Protein AF-A0A9J6E4A0-F1 (afdb_monomer)

InterPro domains:
  IPR002495 Glycosyl transferase, family 8 [PF01501] (23-204)
  IPR029044 Nucleotide-diphospho-sugar transferases [G3DSA:3.90.550.10] (4-218)
  IPR029044 Nucleotide-diphospho-sugar transferases [SSF53448] (18-220)
  IPR050748 Glycosyltransferase 8 domain-containing [PTHR13778] (23-221)

Radius of gyration: 29.94 Å; Cα contacts (8 Å, |Δi|>4): 351; chains: 1; bounding box: 77×47×112 Å

Foldseek 3Di:
DDDDPPPVPPPDCPPPVVVCPPVQNVVLCCCVVVVVAQAKDKAAAPQKDFQADVVVVSPDDFDPLAFWAWAFQQDFLAPVDNRRDDFQLRWWPCVFPVNPVVPGDRRHTFTDPRIIMGRSNCCVVLVLSVQLVVVVVVCVPGVTTPDDTSRVSNRSSNPPRHHHDDVLAEADCQQADLDDRHPPVSVVNRRMYGNPHDRGLQEDRTPPVVVVVVVDDDDPVNPGDGPPPPDPPPPPPDDDDDDDDDDDDDDDDDDDDDPPDDDPDDPPDDDDDDDDDDDDDDDDDDDDDDDDDDDDDDDDDDDDDDDDDDDDDDDD

Organism: Rhipicephalus microplus (NCBI:txid6941)

Structure (mmCIF, N/CA/C/O backbone):
data_AF-A0A9J6E4A0-F1
#
_entry.id   AF-A0A9J6E4A0-F1
#
loop_
_atom_site.group_PDB
_atom_site.id
_atom_site.type_symbol
_atom_site.label_atom_id
_atom_site.label_alt_id
_atom_site.label_comp_id
_atom_site.label_asym_id
_atom_site.label_entity_id
_atom_site.label_seq_id
_atom_site.pdbx_PDB_ins_code
_atom_site.Cartn_x
_atom_site.Cartn_y
_atom_site.Cartn_z
_atom_site.occupancy
_atom_site.B_iso_or_equiv
_atom_site.auth_seq_id
_atom_site.auth_comp_id
_atom_site.auth_asym_id
_atom_site.auth_atom_id
_atom_site.pdbx_PDB_model_num
ATOM 1 N N . MET A 1 1 ? -38.650 26.058 28.171 1.00 34.59 1 MET A N 1
ATOM 2 C CA . MET A 1 1 ? -39.120 24.991 27.266 1.00 34.59 1 MET A CA 1
ATOM 3 C C . MET A 1 1 ? -38.141 24.927 26.110 1.00 34.59 1 MET A C 1
ATOM 5 O O . MET A 1 1 ? -38.239 25.728 25.194 1.00 34.59 1 MET A O 1
ATOM 9 N N . SER A 1 2 ? -37.109 24.096 26.252 1.00 31.22 2 SER A N 1
ATOM 10 C CA . SER A 1 2 ? -36.068 23.907 25.239 1.00 31.22 2 SER A CA 1
ATOM 11 C C . SER A 1 2 ? -36.505 22.731 24.381 1.00 31.22 2 SER A C 1
ATOM 13 O O . SER A 1 2 ? -36.607 21.624 24.906 1.00 31.22 2 SER A O 1
ATOM 15 N N . SER A 1 3 ? -36.833 22.966 23.111 1.00 32.88 3 SER A N 1
ATOM 16 C CA . SER A 1 3 ? -37.110 21.873 22.185 1.00 32.88 3 SER A CA 1
ATOM 17 C C . SER A 1 3 ? -35.803 21.149 21.892 1.00 32.88 3 SER A C 1
ATOM 19 O O . SER A 1 3 ? -34.831 21.748 21.430 1.00 32.88 3 SER A O 1
ATOM 21 N N . ILE A 1 4 ? -35.804 19.864 22.221 1.00 37.66 4 ILE A N 1
ATOM 22 C CA . ILE A 1 4 ? -34.870 18.852 21.750 1.00 37.66 4 ILE A CA 1
ATOM 23 C C . ILE A 1 4 ? -34.771 18.993 20.228 1.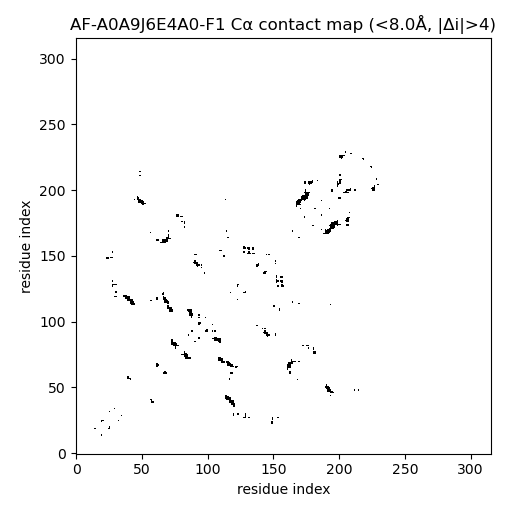00 37.66 4 ILE A C 1
ATOM 25 O O . ILE A 1 4 ? -35.774 18.891 19.528 1.00 37.66 4 ILE A O 1
ATOM 29 N N . LEU A 1 5 ? -33.579 19.317 19.732 1.00 32.81 5 LEU A N 1
ATOM 30 C CA . LEU A 1 5 ? -33.232 19.033 18.348 1.00 32.81 5 LEU A CA 1
ATOM 31 C C . LEU A 1 5 ? -32.914 17.542 18.324 1.00 32.81 5 LEU A C 1
ATOM 33 O O . LEU A 1 5 ? -31.924 17.123 18.928 1.00 32.81 5 LEU A O 1
ATOM 37 N N . ASP A 1 6 ? -33.803 16.768 17.709 1.00 31.98 6 ASP A N 1
ATOM 38 C CA . ASP A 1 6 ? -33.624 15.341 17.473 1.00 31.98 6 ASP A CA 1
ATOM 39 C C . ASP A 1 6 ? -32.261 15.090 16.819 1.00 31.98 6 ASP A C 1
ATOM 41 O O . ASP A 1 6 ? -31.948 15.583 15.735 1.00 31.98 6 ASP A O 1
ATOM 45 N N . LEU A 1 7 ? -31.424 14.325 17.519 1.00 39.56 7 LEU A N 1
ATOM 46 C CA . LEU A 1 7 ? -30.103 13.890 17.061 1.00 39.56 7 LEU A CA 1
ATOM 47 C C . LEU A 1 7 ? -30.183 12.806 15.971 1.00 39.56 7 LEU A C 1
ATOM 49 O O . LEU A 1 7 ? -29.141 12.396 15.458 1.00 39.56 7 LEU A O 1
ATOM 53 N N . ASP A 1 8 ? -31.396 12.399 15.591 1.00 38.06 8 ASP A N 1
ATOM 54 C CA . ASP A 1 8 ? -31.673 11.420 14.538 1.00 38.06 8 ASP A CA 1
ATOM 55 C C . ASP A 1 8 ? -31.722 12.034 13.125 1.00 38.06 8 ASP A C 1
ATOM 57 O O . ASP A 1 8 ? -31.637 11.305 12.139 1.00 38.06 8 ASP A O 1
ATOM 61 N N . ASP A 1 9 ? -31.735 13.368 12.997 1.00 34.00 9 ASP A N 1
ATOM 62 C CA . ASP A 1 9 ? -31.786 14.064 11.696 1.00 34.00 9 ASP A CA 1
ATOM 63 C C . ASP A 1 9 ? -30.410 14.411 11.096 1.00 34.00 9 ASP A C 1
ATOM 65 O O . ASP A 1 9 ? -30.304 14.986 10.008 1.00 34.00 9 ASP A O 1
ATOM 69 N N . LEU A 1 10 ? -29.312 14.000 11.739 1.00 34.34 10 LEU A N 1
ATOM 70 C CA . LEU A 1 10 ? -28.000 13.951 11.086 1.00 34.34 10 LEU A CA 1
ATOM 71 C C . LEU A 1 10 ? -27.925 12.693 10.220 1.00 34.34 10 LEU A C 1
ATOM 73 O O . LEU A 1 10 ? -27.122 11.789 10.459 1.00 34.34 10 LEU A O 1
ATOM 77 N N . VAL A 1 11 ? -28.762 12.677 9.176 1.00 40.59 11 VAL A N 1
ATOM 78 C CA . VAL A 1 11 ? -28.620 11.800 8.018 1.00 40.59 11 VAL A CA 1
ATOM 79 C C . VAL A 1 11 ? -27.189 11.952 7.538 1.00 40.59 11 VAL A C 1
ATOM 81 O O . VAL A 1 11 ? -26.789 12.932 6.905 1.00 40.59 11 VAL A O 1
ATOM 84 N N . LEU A 1 12 ? -26.401 10.958 7.922 1.00 39.59 12 LEU A N 1
ATOM 85 C CA . LEU A 1 12 ? -25.100 10.655 7.391 1.00 39.59 12 LEU A CA 1
ATOM 86 C C . LEU A 1 12 ? -25.155 10.846 5.879 1.00 39.59 12 LEU A C 1
ATOM 88 O O . LEU A 1 12 ? -25.666 9.990 5.162 1.00 39.59 12 LEU A O 1
ATOM 92 N N . GLN A 1 13 ? -24.525 11.896 5.367 1.00 42.03 13 GLN A N 1
ATOM 93 C CA . GLN A 1 13 ? -23.936 11.768 4.046 1.00 42.03 13 GLN A CA 1
ATOM 94 C C . GLN A 1 13 ? -22.700 10.869 4.194 1.00 42.03 13 GLN A C 1
ATOM 96 O O . GLN A 1 13 ? -21.565 11.308 4.023 1.00 42.03 13 GLN A O 1
ATOM 101 N N . VAL A 1 14 ? -22.924 9.577 4.499 1.00 45.12 14 VAL A N 1
ATOM 102 C CA . VAL A 1 14 ? -22.141 8.554 3.806 1.00 45.12 14 VAL A CA 1
ATOM 103 C C . VAL A 1 14 ? -22.363 8.911 2.343 1.00 45.12 14 VAL A C 1
ATOM 105 O O . VAL A 1 14 ? -23.525 9.002 1.932 1.00 45.12 14 VAL A O 1
ATOM 108 N N . PRO A 1 15 ? -21.309 9.246 1.585 1.00 44.34 15 PRO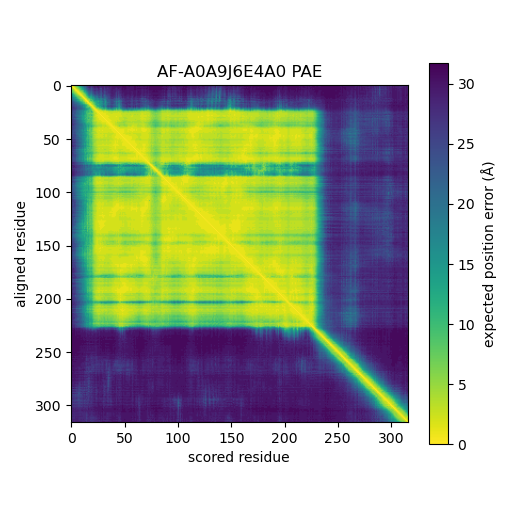 A N 1
ATOM 109 C CA . PRO A 1 15 ? -21.492 9.658 0.209 1.00 44.34 15 PRO A CA 1
ATOM 110 C C . PRO A 1 15 ? -22.355 8.581 -0.466 1.00 44.34 15 PRO A C 1
ATOM 112 O O . PRO A 1 15 ? -22.032 7.400 -0.296 1.00 44.34 15 PRO A O 1
ATOM 115 N N . PRO A 1 16 ? -23.475 8.928 -1.138 1.00 46.28 16 PRO A N 1
ATOM 116 C CA . PRO A 1 16 ? -24.336 7.925 -1.758 1.00 46.28 16 PRO A CA 1
ATOM 117 C C . PRO A 1 16 ? -23.467 6.976 -2.582 1.00 46.28 16 PRO A C 1
ATOM 119 O O . PRO A 1 16 ? -22.436 7.400 -3.090 1.00 46.28 16 PRO A O 1
ATOM 122 N N . PHE A 1 17 ? -23.843 5.705 -2.734 1.00 48.94 17 PHE A N 1
ATOM 123 C CA . PHE A 1 17 ? -23.023 4.682 -3.411 1.00 48.94 17 PHE A CA 1
ATOM 124 C C . PHE A 1 17 ? -22.422 5.146 -4.766 1.00 48.94 17 PHE A C 1
ATOM 126 O O . PHE A 1 17 ? -21.356 4.701 -5.174 1.00 48.94 17 PHE A O 1
ATOM 133 N N . ARG A 1 18 ? -23.043 6.131 -5.435 1.00 45.81 18 ARG A N 1
ATOM 134 C CA . ARG A 1 18 ? -22.517 6.822 -6.630 1.00 45.81 18 ARG A CA 1
ATOM 135 C C . ARG A 1 18 ? -21.272 7.697 -6.393 1.00 45.81 18 ARG A C 1
ATOM 137 O O . ARG A 1 18 ? -20.434 7.807 -7.278 1.00 45.81 18 ARG A O 1
ATOM 144 N N . THR A 1 19 ? -21.118 8.290 -5.219 1.00 45.94 19 THR A N 1
ATOM 145 C CA . THR A 1 19 ? -19.950 9.061 -4.767 1.00 45.94 19 THR A CA 1
ATOM 146 C C . THR A 1 19 ? -18.868 8.165 -4.136 1.00 45.94 19 THR A C 1
ATOM 148 O O . THR A 1 19 ? -17.723 8.594 -3.998 1.00 45.94 19 THR A O 1
ATOM 151 N N . ALA A 1 20 ? -19.183 6.897 -3.826 1.00 45.91 20 ALA A N 1
ATOM 152 C CA . ALA A 1 20 ? -18.208 5.872 -3.419 1.00 45.91 20 ALA A CA 1
ATOM 153 C C . ALA A 1 20 ? -17.188 5.523 -4.530 1.00 45.91 20 ALA A C 1
ATOM 155 O O . ALA A 1 20 ? -16.183 4.867 -4.266 1.00 45.91 20 ALA A O 1
ATOM 156 N N . PHE A 1 21 ? -17.397 6.034 -5.750 1.00 47.38 21 PHE A N 1
ATOM 157 C CA . PHE A 1 21 ? -16.436 6.022 -6.857 1.00 47.38 21 PHE A CA 1
ATOM 158 C C . PHE A 1 21 ? -15.440 7.189 -6.845 1.00 47.38 21 PHE A C 1
ATOM 160 O O . PHE A 1 21 ? -14.773 7.449 -7.847 1.00 47.38 21 PHE A O 1
ATOM 167 N N . GLN A 1 22 ? -15.228 7.860 -5.711 1.00 55.75 22 GLN A N 1
ATOM 168 C CA . GLN A 1 22 ? -13.870 8.336 -5.471 1.00 55.75 22 GLN A CA 1
ATOM 169 C C . GLN A 1 22 ? -12.998 7.087 -5.296 1.00 55.75 22 GLN A C 1
ATOM 171 O O . GLN A 1 22 ? -12.936 6.527 -4.205 1.00 55.75 22 GLN A O 1
ATOM 176 N N . LEU A 1 23 ? -12.343 6.652 -6.385 1.00 62.94 23 LEU A N 1
ATOM 177 C CA . LEU A 1 23 ? -11.462 5.473 -6.457 1.00 62.94 23 LEU A CA 1
ATOM 178 C C . LEU A 1 23 ? -10.600 5.241 -5.197 1.00 62.94 23 LEU A C 1
ATOM 180 O O . LEU A 1 23 ? -10.478 4.085 -4.790 1.00 62.94 23 LEU A O 1
ATOM 184 N N . PRO A 1 24 ? -10.063 6.279 -4.513 1.00 69.56 24 PRO A N 1
ATOM 185 C CA . PRO A 1 24 ? -9.296 6.065 -3.289 1.00 69.56 24 PRO A CA 1
ATOM 186 C C . PRO A 1 24 ? -10.085 5.374 -2.160 1.00 69.56 24 PRO A C 1
ATOM 188 O O . PRO A 1 24 ? -9.516 4.567 -1.425 1.00 69.56 24 PRO A O 1
ATOM 191 N N . TYR A 1 25 ? -11.387 5.644 -2.015 1.00 84.00 25 TYR A N 1
ATOM 192 C CA . TYR A 1 25 ? -12.212 5.094 -0.934 1.00 84.00 25 TYR A CA 1
ATOM 193 C C . TYR A 1 25 ? -12.729 3.680 -1.199 1.00 84.00 25 TYR A C 1
ATOM 195 O O . TYR A 1 25 ? -13.123 3.008 -0.249 1.00 84.00 25 TYR A O 1
ATOM 203 N N . ALA A 1 26 ? -12.675 3.182 -2.438 1.00 87.19 26 ALA A N 1
ATOM 204 C CA . ALA A 1 26 ? -13.135 1.832 -2.772 1.00 87.19 26 ALA A CA 1
ATOM 205 C C . ALA A 1 26 ? -12.458 0.752 -1.905 1.00 87.19 26 ALA A C 1
ATOM 207 O O . ALA A 1 26 ? -13.099 -0.211 -1.488 1.00 87.19 26 ALA A O 1
ATOM 208 N N . LYS A 1 27 ? -11.185 0.964 -1.538 1.00 90.75 27 LYS A N 1
ATOM 209 C CA . LYS A 1 27 ? -10.416 0.068 -0.660 1.00 90.75 27 LYS A CA 1
ATOM 210 C C . LYS A 1 27 ? -11.018 -0.088 0.740 1.00 90.75 27 LYS A C 1
ATOM 212 O O . LYS A 1 27 ? -10.846 -1.135 1.351 1.00 90.75 27 LYS A O 1
ATOM 217 N N . LEU A 1 28 ? -11.739 0.913 1.251 1.00 91.81 28 LEU A N 1
ATOM 218 C CA . LEU A 1 28 ? -12.431 0.800 2.542 1.00 91.81 28 LEU A CA 1
ATOM 219 C C . LEU A 1 28 ? -13.578 -0.202 2.461 1.00 91.81 28 LEU A C 1
ATOM 221 O O . LEU A 1 28 ? -13.879 -0.874 3.442 1.00 91.81 28 LEU A O 1
ATOM 225 N N . TYR A 1 29 ? -14.205 -0.309 1.293 1.00 91.69 29 TYR A N 1
ATOM 226 C CA . TYR A 1 29 ? -15.437 -1.054 1.087 1.00 91.69 29 TYR A CA 1
ATOM 227 C C . TYR A 1 29 ? -15.215 -2.424 0.451 1.00 91.69 29 TYR A C 1
ATOM 229 O O . TYR A 1 29 ? -16.190 -3.032 0.024 1.00 91.69 29 TYR A O 1
ATOM 237 N N . LEU A 1 30 ? -13.983 -2.950 0.408 1.00 91.75 30 LEU A N 1
ATOM 238 C CA . LEU A 1 30 ? -13.684 -4.248 -0.217 1.00 91.75 30 LEU A CA 1
ATOM 239 C C . LEU A 1 30 ? -14.642 -5.357 0.241 1.00 91.75 30 LEU A C 1
ATOM 241 O O . LEU A 1 30 ? -15.178 -6.076 -0.595 1.00 91.75 30 LEU A O 1
ATOM 245 N N . GLY A 1 31 ? -14.919 -5.458 1.547 1.00 90.81 31 GLY A N 1
ATOM 246 C CA . GLY A 1 31 ? -15.841 -6.464 2.094 1.00 90.81 31 GLY A CA 1
ATOM 247 C C . GLY A 1 31 ? -17.289 -6.327 1.609 1.00 90.81 31 GLY A C 1
ATOM 248 O O . GLY A 1 31 ? -17.987 -7.329 1.490 1.00 90.81 31 GLY A O 1
ATOM 249 N N . ARG A 1 32 ? -17.730 -5.104 1.288 1.00 90.31 32 ARG A N 1
ATOM 250 C CA . ARG A 1 32 ? -19.077 -4.819 0.764 1.00 90.31 32 ARG A CA 1
ATOM 251 C C . ARG A 1 32 ? -19.139 -4.889 -0.764 1.00 90.31 32 ARG A C 1
ATOM 253 O O . ARG A 1 32 ? -20.166 -5.273 -1.306 1.00 90.31 32 ARG A O 1
ATOM 260 N N . LEU A 1 33 ? -18.054 -4.524 -1.449 1.00 89.94 33 LEU A N 1
ATOM 261 C CA . LEU A 1 33 ? -17.936 -4.560 -2.910 1.00 89.94 33 LEU A CA 1
ATOM 262 C C . LEU A 1 33 ? -17.727 -5.983 -3.439 1.00 89.94 33 LEU A C 1
ATOM 264 O O . LEU A 1 33 ? -18.165 -6.298 -4.540 1.00 89.94 33 LEU A O 1
ATOM 268 N N . LEU A 1 34 ? -17.065 -6.840 -2.659 1.00 90.56 34 LEU A N 1
ATOM 269 C CA . LEU A 1 34 ? -16.722 -8.213 -3.029 1.00 90.56 34 LEU A CA 1
ATOM 270 C C . LEU A 1 34 ? -17.245 -9.224 -1.984 1.00 90.56 34 LEU A C 1
ATOM 272 O O . LEU A 1 34 ? -16.464 -10.020 -1.459 1.00 90.56 34 LEU A O 1
ATOM 276 N N . PRO A 1 35 ? -18.557 -9.235 -1.665 1.00 89.56 35 PRO A N 1
ATOM 277 C CA . PRO A 1 35 ? -19.104 -9.979 -0.522 1.00 89.56 35 PRO A CA 1
ATOM 278 C C . PRO A 1 35 ? -19.039 -11.507 -0.686 1.00 89.56 35 PRO A C 1
ATOM 280 O O . PRO A 1 35 ? -19.066 -12.246 0.301 1.00 89.56 35 PRO A O 1
ATOM 283 N N . ALA A 1 36 ? -18.940 -11.991 -1.927 1.00 92.25 36 ALA A N 1
ATOM 284 C CA . ALA A 1 36 ? -18.792 -13.411 -2.237 1.00 92.25 36 ALA A CA 1
ATOM 285 C C . ALA A 1 36 ? -17.361 -13.929 -2.005 1.00 92.25 36 ALA A C 1
ATOM 287 O O . ALA A 1 36 ? -17.159 -15.132 -1.838 1.00 92.25 36 ALA A O 1
ATOM 288 N N . LEU A 1 37 ? -16.357 -13.044 -1.979 1.00 93.31 37 LEU A N 1
ATOM 289 C CA . LEU A 1 37 ? -14.969 -13.446 -1.789 1.00 93.31 37 LEU A CA 1
ATOM 290 C C . LEU A 1 37 ? -14.691 -13.673 -0.305 1.00 93.31 37 LEU A C 1
ATOM 292 O O . LEU A 1 37 ? -14.850 -12.782 0.525 1.00 93.31 37 LEU A O 1
ATOM 296 N N . ARG A 1 38 ? -14.249 -14.885 0.032 1.00 87.81 38 ARG A N 1
ATOM 297 C CA . ARG A 1 38 ? -13.848 -15.258 1.401 1.00 87.81 38 ARG A CA 1
ATOM 298 C C . ARG A 1 38 ? -12.347 -15.533 1.531 1.00 87.81 38 ARG A C 1
ATOM 300 O O . ARG A 1 38 ? -11.802 -15.391 2.624 1.00 87.81 38 ARG A O 1
ATOM 307 N N . GLY A 1 39 ? -11.696 -15.895 0.425 1.00 89.44 39 GLY A N 1
ATOM 308 C CA . GLY A 1 39 ? -10.274 -16.231 0.350 1.00 89.44 39 GLY A CA 1
ATOM 309 C C . GLY A 1 39 ? -9.328 -15.021 0.314 1.00 89.44 39 GLY A C 1
ATOM 310 O O . GLY A 1 39 ? -9.752 -13.891 0.588 1.00 89.44 39 GLY A O 1
ATOM 311 N N . PRO A 1 40 ? -8.038 -15.256 0.005 1.00 93.25 40 PRO A N 1
ATOM 312 C CA . PRO A 1 40 ? -7.065 -14.189 -0.180 1.00 93.25 40 PRO A CA 1
ATOM 313 C C . PRO A 1 40 ? -7.394 -13.360 -1.427 1.00 93.25 40 PRO A C 1
ATOM 315 O O . PRO A 1 40 ? -7.717 -13.898 -2.484 1.00 93.25 40 PRO A O 1
ATOM 318 N N . VAL A 1 41 ? -7.290 -12.041 -1.298 1.00 95.69 41 VAL A N 1
ATOM 319 C CA . VAL A 1 41 ? -7.436 -11.075 -2.389 1.00 95.69 41 VAL A CA 1
ATOM 320 C C . VAL A 1 41 ? -6.183 -10.219 -2.445 1.00 95.69 41 VAL A C 1
ATOM 322 O O . VAL A 1 41 ? -5.782 -9.627 -1.442 1.00 95.69 41 VAL A O 1
ATOM 325 N N . VAL A 1 42 ? -5.577 -10.152 -3.629 1.00 97.44 42 VAL A N 1
ATOM 326 C CA . VAL A 1 42 ? -4.464 -9.249 -3.927 1.00 97.44 42 VAL A CA 1
ATOM 327 C C . VAL A 1 42 ? -5.037 -7.928 -4.425 1.00 97.44 42 VAL A C 1
ATOM 329 O O . VAL A 1 42 ? -5.793 -7.903 -5.396 1.00 97.44 42 VAL A O 1
ATOM 332 N N . VAL A 1 43 ? -4.676 -6.831 -3.767 1.00 95.69 43 VAL A N 1
ATOM 333 C CA . VAL A 1 43 ? -5.092 -5.475 -4.138 1.00 95.69 43 VAL A CA 1
ATOM 334 C C . VAL A 1 43 ? -3.884 -4.720 -4.669 1.00 95.69 43 VAL A C 1
ATOM 336 O O . VAL A 1 43 ? -2.856 -4.667 -3.996 1.00 95.69 43 VAL A O 1
ATOM 339 N N . LEU A 1 44 ? -4.025 -4.140 -5.863 1.00 96.31 44 LEU A N 1
ATOM 340 C CA . LEU A 1 44 ? -2.975 -3.434 -6.597 1.00 96.31 44 LEU A CA 1
ATOM 341 C C . LEU A 1 44 ? -3.474 -2.050 -7.037 1.00 96.31 44 LEU A C 1
ATOM 343 O O . LEU A 1 44 ? -4.601 -1.929 -7.518 1.00 96.31 44 LEU A O 1
ATOM 347 N N . ASP A 1 45 ? -2.635 -1.026 -6.902 1.00 94.31 45 ASP A N 1
ATOM 348 C CA . ASP A 1 45 ? -2.823 0.263 -7.573 1.00 94.31 45 ASP A CA 1
ATOM 349 C C . ASP A 1 45 ? -2.617 0.142 -9.090 1.00 94.31 45 ASP A C 1
ATOM 351 O O . ASP A 1 45 ? -2.044 -0.821 -9.598 1.00 94.31 45 ASP A O 1
ATOM 355 N N . ASP A 1 46 ? -3.078 1.149 -9.827 1.00 92.50 46 ASP A N 1
ATOM 356 C CA . ASP A 1 46 ? -2.998 1.223 -11.289 1.00 92.50 46 ASP A CA 1
ATOM 357 C C . ASP A 1 46 ? -1.593 1.565 -11.821 1.00 92.50 46 ASP A C 1
ATOM 359 O O . ASP A 1 46 ? -1.331 1.482 -13.021 1.00 92.50 46 ASP A O 1
ATOM 363 N N . ASP A 1 47 ? -0.668 1.932 -10.936 1.00 94.88 47 ASP A N 1
ATOM 364 C CA . ASP A 1 47 ? 0.692 2.357 -11.249 1.00 94.88 47 ASP A CA 1
ATOM 365 C C . ASP A 1 47 ? 1.759 1.297 -10.935 1.00 94.88 47 ASP A C 1
ATOM 367 O O . ASP A 1 47 ? 2.922 1.632 -10.660 1.00 94.88 47 ASP A O 1
ATOM 371 N N . VAL A 1 48 ? 1.367 0.021 -11.011 1.00 97.31 48 VAL A N 1
ATOM 372 C CA . VAL A 1 48 ? 2.227 -1.135 -10.743 1.00 97.31 48 VAL A CA 1
ATOM 373 C C . VAL A 1 48 ? 2.687 -1.857 -12.011 1.00 97.31 48 VAL A C 1
ATOM 375 O O . VAL A 1 48 ? 2.036 -1.829 -13.052 1.00 97.31 48 VAL A O 1
ATOM 378 N N . ILE A 1 49 ? 3.802 -2.573 -11.892 1.00 97.50 49 ILE A N 1
ATOM 379 C CA . ILE A 1 49 ? 4.240 -3.614 -12.821 1.00 97.50 49 ILE A CA 1
ATOM 380 C C . ILE A 1 49 ? 4.494 -4.885 -12.022 1.00 97.50 49 ILE A C 1
ATOM 382 O O . ILE A 1 49 ? 5.288 -4.886 -11.079 1.00 97.50 49 ILE A O 1
ATOM 386 N N . VAL A 1 50 ? 3.855 -5.974 -12.435 1.00 97.69 50 VAL A N 1
ATOM 387 C CA . VAL A 1 50 ? 4.072 -7.311 -11.882 1.00 97.69 50 VAL A CA 1
ATOM 388 C C . VAL A 1 50 ? 5.122 -8.020 -12.743 1.00 97.69 50 VAL A C 1
ATOM 390 O O . VAL A 1 50 ? 4.915 -8.215 -13.936 1.00 97.69 50 VAL A O 1
ATOM 393 N N . GLN A 1 51 ? 6.267 -8.359 -12.147 1.00 97.00 51 GLN A N 1
ATOM 394 C CA . GLN A 1 51 ? 7.370 -9.087 -12.794 1.00 97.00 51 GLN A CA 1
ATOM 395 C C . GLN A 1 51 ? 7.418 -10.573 -12.393 1.00 97.00 51 GLN A C 1
ATOM 397 O O . GLN A 1 51 ? 7.972 -11.378 -13.134 1.00 97.00 51 GLN A O 1
ATOM 402 N N . GLY A 1 52 ? 6.890 -10.927 -11.215 1.00 96.06 52 GLY A N 1
ATOM 403 C CA . GLY A 1 52 ? 6.785 -12.307 -10.725 1.00 96.06 52 GLY A CA 1
ATOM 404 C C . GLY A 1 52 ? 5.403 -12.925 -10.950 1.00 96.06 52 GLY A C 1
ATOM 405 O O . GLY A 1 52 ? 4.476 -12.252 -11.391 1.00 96.06 52 GLY A O 1
ATOM 406 N N . ASP A 1 53 ? 5.242 -14.204 -10.613 1.00 97.50 53 ASP A N 1
ATOM 407 C CA . ASP A 1 53 ? 3.945 -14.884 -10.690 1.00 97.50 53 ASP A CA 1
ATOM 408 C C . ASP A 1 53 ? 3.002 -14.397 -9.579 1.00 97.50 53 ASP A C 1
ATOM 410 O O . ASP A 1 53 ? 3.179 -14.716 -8.406 1.00 97.50 53 ASP A O 1
ATOM 414 N N . ILE A 1 54 ? 1.966 -13.638 -9.941 1.00 97.06 54 ILE A N 1
ATOM 415 C CA . ILE A 1 54 ? 1.022 -13.051 -8.980 1.00 97.06 54 ILE A CA 1
ATOM 416 C C . ILE A 1 54 ? 0.296 -14.095 -8.112 1.00 97.06 54 ILE A C 1
ATOM 418 O O . ILE A 1 54 ? -0.157 -13.771 -7.012 1.00 97.06 54 ILE A O 1
ATOM 422 N N . SER A 1 55 ? 0.200 -15.348 -8.565 1.00 96.75 55 SER A N 1
ATOM 423 C CA . SER A 1 55 ? -0.402 -16.430 -7.782 1.00 96.75 55 SER A CA 1
ATOM 424 C C . SER A 1 55 ? 0.433 -16.789 -6.549 1.00 96.75 55 SER A C 1
ATOM 426 O O . SER A 1 55 ? -0.134 -17.134 -5.509 1.00 96.75 55 SER A O 1
ATOM 428 N N . GLU A 1 56 ? 1.758 -16.615 -6.605 1.00 97.75 56 GLU A N 1
ATOM 429 C CA . GLU A 1 56 ? 2.641 -16.776 -5.447 1.00 97.75 56 GLU A CA 1
ATOM 430 C C . GLU A 1 56 ? 2.335 -15.728 -4.370 1.00 97.75 56 GLU A C 1
ATOM 432 O O . GLU A 1 56 ? 2.305 -16.064 -3.188 1.00 97.75 56 GLU A O 1
ATOM 437 N N . LEU A 1 57 ? 2.054 -14.477 -4.767 1.00 97.44 57 LEU A N 1
ATOM 438 C CA . LEU A 1 57 ? 1.644 -13.412 -3.844 1.00 97.44 57 LEU A CA 1
ATOM 439 C C . LEU A 1 57 ? 0.306 -13.745 -3.175 1.00 97.44 57 LEU A C 1
ATOM 441 O O . LEU A 1 57 ? 0.176 -13.628 -1.958 1.00 97.44 57 LEU A O 1
ATOM 445 N N . ALA A 1 58 ? -0.675 -14.196 -3.962 1.00 96.06 58 ALA A N 1
ATOM 446 C CA . ALA A 1 58 ? -1.987 -14.601 -3.455 1.00 96.06 58 ALA A CA 1
ATOM 447 C C . ALA A 1 58 ? -1.913 -15.802 -2.492 1.00 96.06 58 ALA A C 1
ATOM 449 O O . ALA A 1 58 ? -2.767 -15.942 -1.618 1.00 96.06 58 ALA A O 1
ATOM 450 N N . SER A 1 59 ? -0.891 -16.647 -2.649 1.00 96.44 59 SER A N 1
ATOM 451 C CA . SER A 1 59 ? -0.684 -17.869 -1.865 1.00 96.44 59 SER A CA 1
ATOM 452 C C . SER A 1 59 ? 0.220 -17.673 -0.644 1.00 96.44 59 SER A C 1
ATOM 454 O O . SER A 1 59 ? 0.452 -18.633 0.093 1.00 96.44 59 SER A O 1
ATOM 456 N N . LEU A 1 60 ? 0.745 -16.462 -0.409 1.00 96.81 60 LEU A N 1
ATOM 457 C CA . LEU A 1 60 ? 1.569 -16.203 0.770 1.00 96.81 60 LEU A CA 1
ATOM 458 C C . LEU A 1 60 ? 0.774 -16.480 2.057 1.00 96.81 60 LEU A C 1
ATOM 460 O O . LEU A 1 60 ? -0.380 -16.055 2.180 1.00 96.81 60 LEU A O 1
ATOM 464 N N . PRO A 1 61 ? 1.382 -17.150 3.051 1.00 96.00 61 PRO A N 1
ATOM 465 C CA . PRO A 1 61 ? 0.710 -17.422 4.310 1.00 96.00 61 PRO A CA 1
ATOM 466 C C . PRO A 1 61 ? 0.439 -16.110 5.055 1.00 96.00 61 PRO A C 1
ATOM 468 O O . PRO A 1 61 ? 1.361 -15.371 5.398 1.00 96.00 61 PRO A O 1
ATOM 471 N N . ILE A 1 62 ? -0.836 -15.835 5.333 1.00 96.75 62 ILE A N 1
ATOM 472 C CA . ILE A 1 62 ? -1.254 -14.760 6.238 1.00 96.75 62 ILE A CA 1
ATOM 473 C C . ILE A 1 62 ? -1.294 -15.353 7.655 1.00 96.75 62 ILE A C 1
ATOM 475 O O . ILE A 1 62 ? -2.102 -16.260 7.881 1.00 96.75 62 ILE A O 1
ATOM 479 N N . PRO A 1 63 ? -0.459 -14.880 8.600 1.00 95.56 63 PRO A N 1
ATOM 480 C CA . PRO A 1 63 ? -0.442 -15.399 9.966 1.00 95.56 63 PRO A CA 1
ATOM 481 C C . PRO A 1 63 ? -1.813 -15.337 10.643 1.00 95.56 63 PRO A C 1
ATOM 483 O O . PRO A 1 63 ? -2.621 -14.449 10.357 1.00 95.56 63 PRO A O 1
ATOM 486 N N . ASP A 1 64 ? -2.067 -16.255 11.572 1.00 91.50 64 ASP A N 1
ATOM 487 C CA . ASP A 1 64 ? -3.300 -16.239 12.358 1.00 91.50 64 ASP A CA 1
ATOM 488 C C . ASP A 1 64 ? -3.433 -14.928 13.146 1.00 91.50 64 ASP A C 1
ATOM 490 O O . ASP A 1 64 ? -2.457 -14.361 13.637 1.00 91.50 64 ASP A O 1
ATOM 494 N N . GLY A 1 65 ? -4.660 -14.409 13.218 1.00 90.38 65 GLY A N 1
ATOM 495 C CA . GLY A 1 65 ? -4.957 -13.096 13.803 1.00 90.38 65 GLY A CA 1
ATOM 496 C C . GLY A 1 65 ? -4.689 -11.905 12.873 1.00 90.38 65 GLY A C 1
ATOM 497 O O . GLY A 1 65 ? -5.268 -10.839 13.082 1.00 90.38 65 GLY A O 1
ATOM 498 N N . SER A 1 66 ? -3.900 -12.081 11.810 1.00 96.19 66 SER A N 1
ATOM 499 C CA . SER A 1 66 ? -3.654 -11.045 10.807 1.00 96.19 66 SER A CA 1
ATOM 500 C C . SER A 1 66 ? -4.727 -11.042 9.722 1.00 96.19 66 SER A C 1
ATOM 502 O O . SER A 1 66 ? -5.099 -12.088 9.195 1.00 96.19 66 SER A O 1
ATOM 504 N N . ILE A 1 67 ? -5.193 -9.854 9.343 1.00 96.94 67 ILE A N 1
ATOM 505 C CA . ILE A 1 67 ? -6.128 -9.657 8.228 1.00 96.94 67 ILE A CA 1
ATOM 506 C C . ILE A 1 67 ? -5.404 -9.760 6.883 1.00 96.94 67 ILE A C 1
ATOM 508 O O . ILE A 1 67 ? -6.027 -10.060 5.864 1.00 96.94 67 ILE A O 1
ATOM 512 N N . GLY A 1 68 ? -4.096 -9.503 6.849 1.00 97.56 68 GLY A N 1
ATOM 513 C CA . GLY A 1 68 ? -3.363 -9.433 5.596 1.00 97.56 68 GLY A CA 1
ATOM 514 C C . GLY A 1 68 ? -1.897 -9.044 5.718 1.00 97.56 68 GLY A C 1
ATOM 515 O O . GLY A 1 68 ? -1.397 -8.700 6.793 1.00 97.56 68 GLY A O 1
ATOM 516 N N . LEU A 1 69 ? -1.220 -9.084 4.574 1.00 98.19 69 LEU A N 1
ATOM 517 C CA . LEU A 1 69 ? 0.176 -8.705 4.400 1.00 98.19 69 LEU A CA 1
ATOM 518 C C . LEU A 1 69 ? 0.259 -7.319 3.763 1.00 98.19 69 LEU A C 1
ATOM 520 O O . LEU A 1 69 ? -0.255 -7.100 2.665 1.00 98.19 69 LEU A O 1
ATOM 524 N N . PHE A 1 70 ? 0.942 -6.404 4.442 1.00 96.94 70 PHE A N 1
ATOM 525 C CA . PHE A 1 70 ? 1.101 -5.013 4.031 1.00 96.94 70 PHE A CA 1
ATOM 526 C C . PHE A 1 70 ? 2.564 -4.597 4.120 1.00 96.94 70 PHE A C 1
ATOM 528 O O . PHE A 1 70 ? 3.315 -5.045 4.987 1.00 96.94 70 PHE A O 1
ATOM 535 N N . SER A 1 71 ? 2.979 -3.682 3.253 1.00 94.56 71 SER A N 1
ATOM 536 C CA . SER A 1 71 ? 4.289 -3.042 3.381 1.00 94.56 71 SER A CA 1
ATOM 537 C C . SER A 1 71 ? 4.187 -1.799 4.256 1.00 94.56 71 SER A C 1
ATOM 539 O O . SER A 1 71 ? 3.188 -1.086 4.225 1.00 94.56 71 SER A O 1
ATOM 541 N N . LYS A 1 72 ? 5.243 -1.497 5.009 1.00 91.75 72 LYS A N 1
ATOM 542 C CA . LYS A 1 72 ? 5.389 -0.213 5.710 1.00 91.75 72 LYS A CA 1
ATOM 543 C C . LYS A 1 72 ? 5.933 0.842 4.758 1.00 91.75 72 LYS A C 1
ATOM 545 O O . LYS A 1 72 ? 6.725 0.513 3.880 1.00 91.75 72 LYS A O 1
ATOM 550 N N . ASP A 1 73 ? 5.545 2.101 4.949 1.00 85.88 73 ASP A N 1
ATOM 551 C CA . ASP A 1 73 ? 5.906 3.207 4.061 1.00 85.88 73 ASP A CA 1
ATOM 552 C C . ASP A 1 73 ? 7.127 4.019 4.539 1.00 85.88 73 ASP A C 1
ATOM 554 O O . ASP A 1 73 ? 7.688 4.806 3.790 1.00 85.88 73 ASP A O 1
ATOM 558 N N . CYS A 1 74 ? 7.616 3.808 5.758 1.00 80.69 74 CYS A N 1
ATOM 559 C CA . CYS A 1 74 ? 8.620 4.678 6.386 1.00 80.69 74 CYS A CA 1
ATOM 560 C C . CYS A 1 74 ? 10.086 4.396 6.007 1.00 80.69 74 CYS A C 1
ATOM 562 O O . CYS A 1 74 ? 10.959 5.203 6.337 1.00 80.69 74 CYS A O 1
ATOM 564 N N . ASP A 1 75 ? 10.380 3.263 5.363 1.00 73.94 75 ASP A N 1
ATOM 565 C CA . ASP A 1 75 ? 11.762 2.901 5.041 1.00 73.94 75 ASP A CA 1
ATOM 566 C C . ASP A 1 75 ? 12.262 3.733 3.862 1.00 73.94 75 ASP A C 1
ATOM 568 O O . ASP A 1 75 ? 11.617 3.769 2.811 1.00 73.94 75 ASP A O 1
ATOM 572 N N . SER A 1 76 ? 13.416 4.383 4.036 1.00 67.88 76 SER A N 1
ATOM 573 C CA . SER A 1 76 ? 14.172 4.976 2.934 1.00 67.88 76 SER A CA 1
ATOM 574 C C . SER A 1 76 ? 15.250 4.002 2.488 1.00 67.88 76 SER A C 1
ATOM 576 O O . SER A 1 76 ? 16.106 3.600 3.275 1.00 67.88 76 SER A O 1
ATOM 578 N N . VAL A 1 77 ? 15.247 3.671 1.202 1.00 68.50 77 VAL A N 1
ATOM 579 C CA . VAL A 1 77 ? 16.297 2.852 0.583 1.00 68.50 77 VAL A CA 1
ATOM 580 C C . VAL A 1 77 ? 17.443 3.683 0.004 1.00 68.50 77 VAL A C 1
ATOM 582 O O . VAL A 1 77 ? 18.467 3.134 -0.397 1.00 68.50 77 VAL A O 1
ATOM 585 N N . SER A 1 78 ? 17.309 5.015 -0.014 1.00 64.88 78 SER A N 1
ATOM 586 C CA . SER A 1 78 ? 18.321 5.920 -0.554 1.00 64.88 78 SER A CA 1
ATOM 587 C C . SER A 1 78 ? 18.660 7.030 0.425 1.00 64.88 78 SER A C 1
ATOM 589 O O . SER A 1 78 ? 17.843 7.886 0.743 1.00 64.88 78 SER A O 1
ATOM 591 N N . ARG A 1 79 ? 19.930 7.104 0.829 1.00 64.19 79 ARG A N 1
ATOM 592 C CA . ARG A 1 79 ? 20.439 8.240 1.617 1.00 64.19 79 ARG A CA 1
ATOM 593 C C . ARG A 1 79 ? 20.452 9.555 0.827 1.00 64.19 79 ARG A C 1
ATOM 595 O O . ARG A 1 79 ? 20.522 10.616 1.432 1.00 64.19 79 ARG A O 1
ATOM 602 N N . ARG A 1 80 ? 20.405 9.489 -0.513 1.00 63.38 80 ARG A N 1
ATOM 603 C CA . ARG A 1 80 ? 20.399 10.669 -1.398 1.00 63.38 80 ARG A CA 1
ATOM 604 C C . ARG A 1 80 ? 19.031 11.331 -1.510 1.00 63.38 80 ARG A C 1
ATOM 606 O O . ARG A 1 80 ? 18.968 12.525 -1.778 1.00 63.38 80 ARG A O 1
ATOM 613 N N . TYR A 1 81 ? 17.958 10.571 -1.325 1.00 63.50 81 TYR A N 1
ATOM 614 C CA . TYR A 1 81 ? 16.597 11.069 -1.453 1.00 63.50 81 TYR A CA 1
ATOM 615 C C . TYR A 1 81 ? 15.849 10.771 -0.162 1.00 63.50 81 TYR A C 1
ATOM 617 O O . TYR A 1 81 ? 15.655 9.604 0.171 1.00 63.50 81 TYR A O 1
ATOM 625 N N . ASN A 1 82 ? 15.402 11.809 0.554 1.00 64.06 82 ASN A N 1
ATOM 626 C CA . ASN A 1 82 ? 14.496 11.616 1.682 1.00 64.06 82 ASN A CA 1
ATOM 627 C C . ASN A 1 82 ? 13.129 11.162 1.150 1.00 64.06 82 ASN A C 1
ATOM 629 O O . ASN A 1 82 ? 12.258 11.965 0.835 1.00 64.06 82 ASN A O 1
ATOM 633 N N . THR A 1 83 ? 13.027 9.855 0.958 1.00 61.94 83 THR A N 1
ATOM 634 C CA . THR A 1 83 ? 11.893 9.119 0.386 1.00 61.94 83 THR A CA 1
ATOM 635 C C . THR A 1 83 ? 11.265 8.208 1.427 1.00 61.94 83 THR A C 1
ATOM 637 O O . THR A 1 83 ? 10.392 7.409 1.095 1.00 61.94 83 THR A O 1
ATOM 640 N N . ALA A 1 84 ? 11.703 8.352 2.687 1.00 65.81 84 ALA 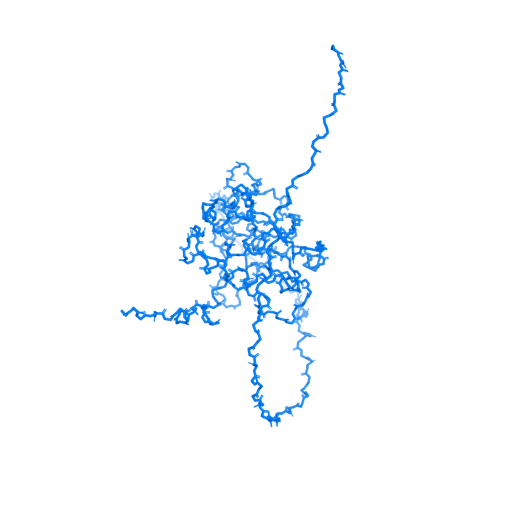A N 1
ATOM 641 C CA . ALA A 1 84 ? 10.989 7.810 3.823 1.00 65.81 84 ALA A CA 1
ATOM 642 C C . ALA A 1 84 ? 9.555 8.326 3.721 1.00 65.81 84 ALA A C 1
ATOM 644 O O . ALA A 1 84 ? 9.312 9.535 3.737 1.00 65.81 84 ALA A O 1
ATOM 645 N N . GLY A 1 85 ? 8.634 7.397 3.510 1.00 73.12 85 GLY A N 1
ATOM 646 C CA . GLY A 1 85 ? 7.222 7.696 3.442 1.00 73.12 85 GLY A CA 1
ATOM 647 C C . GLY A 1 85 ? 6.665 7.976 4.828 1.00 73.12 85 GLY A C 1
ATOM 648 O O . GLY A 1 85 ? 7.380 8.361 5.759 1.00 73.12 85 GLY A O 1
ATOM 649 N N . SER A 1 86 ? 5.356 7.832 4.960 1.00 86.56 86 SER A N 1
ATOM 650 C CA . SER A 1 86 ? 4.661 8.505 6.054 1.00 86.56 86 SER A CA 1
ATOM 651 C C . SER A 1 86 ? 4.781 7.777 7.396 1.00 86.56 86 SER A C 1
ATOM 653 O O . SER A 1 86 ? 4.745 6.547 7.476 1.00 86.56 86 SER A O 1
ATOM 655 N N . ARG A 1 87 ? 4.876 8.551 8.478 1.00 92.38 87 ARG A N 1
ATOM 656 C CA . ARG A 1 87 ? 4.717 8.079 9.865 1.00 92.38 87 ARG A CA 1
ATOM 657 C C . ARG A 1 87 ? 3.434 8.619 10.480 1.00 92.38 87 ARG A C 1
ATOM 659 O O . ARG A 1 87 ? 2.883 9.602 9.985 1.00 92.38 87 ARG A O 1
ATOM 666 N N . TYR A 1 88 ? 2.972 8.019 11.573 1.00 94.44 88 TYR A N 1
ATOM 667 C CA . TYR A 1 88 ? 1.696 8.396 12.189 1.00 94.44 88 TYR A CA 1
ATOM 668 C C . TYR A 1 88 ? 1.619 9.879 12.546 1.00 94.44 88 TYR A C 1
ATOM 670 O O . TYR A 1 88 ? 0.657 10.530 12.149 1.00 94.44 88 TYR A O 1
ATOM 678 N N . HIS A 1 89 ? 2.654 10.472 13.149 1.00 93.00 89 HIS A N 1
ATOM 679 C CA . HIS A 1 89 ? 2.646 11.910 13.454 1.00 93.00 89 HIS A CA 1
ATOM 680 C C . HIS A 1 89 ? 2.543 12.824 12.220 1.00 93.00 89 HIS A C 1
ATOM 682 O O . HIS A 1 89 ? 2.242 14.007 12.366 1.00 93.00 89 HIS A O 1
ATOM 688 N N . GLN A 1 90 ? 2.814 12.336 11.008 1.00 92.56 90 GLN A N 1
ATOM 689 C CA . GLN A 1 90 ? 2.684 13.119 9.773 1.00 92.56 90 GLN A CA 1
ATOM 690 C C . GLN A 1 90 ? 1.266 13.047 9.194 1.00 92.56 90 GLN A C 1
ATOM 692 O O . GLN A 1 90 ? 0.864 13.944 8.454 1.00 92.56 90 GLN A O 1
ATOM 697 N N . LEU A 1 91 ? 0.510 12.004 9.544 1.00 94.06 91 LEU A N 1
ATOM 698 C CA . LEU A 1 91 ? -0.829 11.723 9.021 1.00 94.06 91 LEU A CA 1
ATOM 699 C C . LEU A 1 91 ? -1.940 12.038 10.026 1.00 94.06 91 LEU A C 1
ATOM 701 O O . LEU A 1 91 ? -3.029 12.449 9.629 1.00 94.06 91 LEU A O 1
ATOM 705 N N . LEU A 1 92 ? -1.654 11.862 11.314 1.00 96.31 92 LEU A N 1
ATOM 706 C CA . LEU A 1 92 ? -2.600 11.946 12.416 1.00 96.31 92 LEU A CA 1
ATOM 707 C C . LEU A 1 92 ? -2.217 13.084 13.362 1.00 96.31 92 LEU A C 1
ATOM 709 O O . LEU A 1 92 ? -1.038 13.343 13.627 1.00 96.31 92 LEU A O 1
ATOM 713 N N . ASP A 1 93 ? -3.224 13.758 13.898 1.00 96.00 93 ASP A N 1
ATOM 714 C CA . ASP A 1 93 ? -3.094 14.600 15.075 1.00 96.00 93 ASP A CA 1
ATOM 715 C C . ASP A 1 93 ? -3.216 13.730 16.332 1.00 96.00 93 ASP A C 1
ATOM 717 O O . ASP A 1 93 ? -4.300 13.483 16.850 1.00 96.00 93 ASP A O 1
ATOM 721 N N . LEU A 1 94 ? -2.076 13.239 16.820 1.00 95.25 94 LEU A N 1
ATOM 722 C CA . LEU A 1 94 ? -2.004 12.326 17.966 1.00 95.25 94 LEU A CA 1
ATOM 723 C C . LEU A 1 94 ? -2.382 12.983 19.308 1.00 95.25 94 LEU A C 1
ATOM 725 O O . LEU A 1 94 ? -2.431 12.304 20.327 1.00 95.25 94 LEU A O 1
ATOM 729 N N . SER A 1 95 ? -2.655 14.294 19.335 1.00 94.12 95 SER A N 1
ATOM 730 C CA . SER A 1 95 ? -3.107 14.989 20.550 1.00 94.12 95 SER A CA 1
ATOM 731 C C . SER A 1 95 ? -4.592 14.753 20.874 1.00 94.12 95 SER A C 1
ATOM 733 O O . SER A 1 95 ? -5.030 15.023 22.003 1.00 94.12 95 SER A O 1
ATOM 735 N N . ARG A 1 96 ? -5.362 14.249 19.896 1.00 95.81 96 ARG A N 1
ATOM 736 C CA . ARG A 1 96 ? -6.813 14.045 19.989 1.00 95.81 96 ARG A CA 1
ATOM 737 C C . ARG A 1 96 ? -7.167 12.959 20.995 1.00 95.81 96 ARG A C 1
ATOM 739 O O . ARG A 1 96 ? -6.531 11.910 21.050 1.00 95.81 96 ARG A O 1
ATOM 746 N N . SER A 1 97 ? -8.188 13.230 21.806 1.00 92.06 97 SER A N 1
ATOM 747 C CA . SER A 1 97 ? -8.613 12.360 22.906 1.00 92.06 97 SER A CA 1
ATOM 748 C C . SER A 1 97 ? -8.984 10.963 22.431 1.00 92.06 97 SER A C 1
ATOM 750 O O . SER A 1 97 ? -8.586 9.999 23.076 1.00 92.06 97 SER A O 1
ATOM 752 N N . SER A 1 98 ? -9.655 10.852 21.282 1.00 93.88 98 SER A N 1
ATOM 753 C CA . SER A 1 98 ? -10.059 9.564 20.704 1.00 93.88 98 SER A CA 1
ATOM 754 C C . SER A 1 98 ? -8.898 8.621 20.369 1.00 93.88 98 SER A C 1
ATOM 756 O O . SER A 1 98 ? -9.121 7.423 20.231 1.00 93.88 98 SER A O 1
ATOM 758 N N . LEU A 1 99 ? -7.664 9.128 20.250 1.00 95.94 99 LEU A N 1
ATOM 759 C CA . LEU A 1 99 ? -6.487 8.319 19.921 1.00 95.94 99 LEU A CA 1
ATOM 760 C C . LEU A 1 99 ? -5.665 7.881 21.142 1.00 95.94 99 LEU A C 1
ATOM 762 O O . LEU A 1 99 ? -4.772 7.050 20.989 1.00 95.94 99 LEU A O 1
ATOM 766 N N . ARG A 1 100 ? -5.928 8.428 22.338 1.00 89.88 100 ARG A N 1
ATOM 767 C CA . ARG A 1 100 ? -5.062 8.238 23.521 1.00 89.88 100 ARG A CA 1
ATOM 768 C C . ARG A 1 100 ? -4.967 6.781 23.963 1.00 89.88 100 ARG A C 1
ATOM 770 O O . ARG A 1 100 ? -3.875 6.312 24.266 1.00 89.88 100 ARG A O 1
ATOM 777 N N . ASP A 1 101 ? -6.088 6.069 23.928 1.00 88.75 101 ASP A N 1
ATOM 778 C CA . ASP A 1 101 ? -6.187 4.700 24.447 1.00 88.75 101 ASP A CA 1
ATOM 779 C C . ASP A 1 101 ? -5.795 3.632 23.414 1.00 88.75 101 ASP A C 1
ATOM 781 O O . ASP A 1 101 ? -5.803 2.440 23.711 1.00 88.75 101 ASP A O 1
ATOM 785 N N . LEU A 1 102 ? -5.432 4.041 22.194 1.00 93.50 102 LEU A N 1
ATOM 786 C CA . LEU A 1 102 ? -5.032 3.120 21.129 1.00 93.50 102 LEU A CA 1
ATOM 787 C C . LEU A 1 102 ? -3.568 2.674 21.221 1.00 93.50 102 LEU A C 1
ATOM 789 O O . LEU A 1 102 ? -3.182 1.759 20.502 1.00 93.50 102 LEU A O 1
ATOM 793 N N . GLY A 1 103 ? -2.748 3.324 22.054 1.00 93.69 103 GLY A N 1
ATOM 794 C CA . GLY A 1 103 ? -1.320 3.005 22.160 1.00 93.69 103 GLY A CA 1
ATOM 795 C C . GLY A 1 103 ? -0.531 3.296 20.878 1.00 93.69 103 GLY A C 1
ATOM 796 O O . GLY A 1 103 ? 0.418 2.583 20.567 1.00 93.69 103 GLY A O 1
ATOM 797 N N . LEU A 1 104 ? -0.938 4.315 20.110 1.00 95.00 104 LEU A N 1
ATOM 798 C CA . LEU A 1 104 ? -0.266 4.683 18.863 1.00 95.00 104 LEU A CA 1
ATOM 799 C C . LEU A 1 104 ? 1.103 5.305 19.139 1.00 95.00 104 LEU A C 1
ATOM 801 O O . LEU A 1 104 ? 1.206 6.338 19.806 1.00 95.00 104 LEU A O 1
ATOM 805 N N . GLU A 1 105 ? 2.141 4.760 18.514 1.00 93.12 105 GLU A N 1
ATOM 806 C CA . GLU A 1 105 ? 3.477 5.336 18.605 1.00 93.12 105 GLU A CA 1
ATOM 807 C C . GLU A 1 105 ? 3.662 6.454 17.571 1.00 93.12 105 GLU A C 1
ATOM 809 O O . GLU A 1 105 ? 3.428 6.294 16.371 1.00 93.12 105 GLU A O 1
ATOM 814 N N . SER A 1 106 ? 4.152 7.616 18.010 1.00 92.75 106 SER A N 1
ATOM 815 C CA . SER A 1 106 ? 4.331 8.792 17.138 1.00 92.75 106 SER A CA 1
ATOM 816 C C . SER A 1 106 ? 5.215 8.512 15.915 1.00 92.75 106 SER A C 1
ATOM 818 O O . SER A 1 106 ? 4.973 9.005 14.802 1.00 92.75 106 SER A O 1
ATOM 820 N N . ASN A 1 107 ? 6.236 7.677 16.113 1.00 91.31 107 ASN A N 1
ATOM 821 C CA . ASN A 1 107 ? 7.184 7.282 15.081 1.00 91.31 107 ASN A CA 1
ATOM 822 C C . ASN A 1 107 ? 6.776 5.989 14.349 1.00 91.31 107 ASN A C 1
ATOM 824 O O . ASN A 1 107 ? 7.561 5.489 13.541 1.00 91.31 107 ASN A O 1
ATOM 828 N N . GLU A 1 108 ? 5.582 5.444 14.599 1.00 91.94 108 GLU A N 1
ATOM 829 C CA . GLU A 1 108 ? 5.087 4.257 13.904 1.00 91.94 108 GLU A CA 1
ATOM 830 C C . GLU A 1 108 ? 4.977 4.513 12.400 1.00 91.94 108 GLU A C 1
ATOM 832 O O . GLU A 1 108 ? 4.610 5.598 11.932 1.00 91.94 108 GLU A O 1
ATOM 837 N N . CYS A 1 109 ? 5.357 3.504 11.627 1.00 92.38 109 CYS A N 1
ATOM 838 C CA . CYS A 1 109 ? 5.327 3.561 10.179 1.00 92.38 109 CYS A CA 1
ATOM 839 C C . CYS A 1 109 ? 3.903 3.377 9.671 1.00 92.38 109 CYS A C 1
ATOM 841 O O . CYS A 1 109 ? 3.255 2.393 10.018 1.00 92.38 109 CYS A O 1
ATOM 843 N N . ALA A 1 110 ? 3.456 4.260 8.781 1.00 92.75 110 ALA A N 1
ATOM 844 C CA . ALA A 1 110 ? 2.214 4.034 8.063 1.00 92.75 110 ALA A CA 1
ATOM 845 C C . ALA A 1 110 ? 2.326 2.784 7.183 1.00 92.75 110 ALA A C 1
ATOM 847 O O . ALA A 1 110 ? 3.389 2.497 6.628 1.00 92.75 110 ALA A O 1
ATOM 848 N N . LEU A 1 111 ? 1.223 2.059 7.031 1.00 93.50 111 LEU A N 1
ATOM 849 C CA . LEU A 1 111 ? 1.082 1.057 5.985 1.00 93.50 111 LEU A CA 1
ATOM 850 C C . LEU A 1 111 ? 0.994 1.749 4.623 1.00 93.50 111 LEU A C 1
ATOM 852 O O . LEU A 1 111 ? 0.359 2.795 4.474 1.00 93.50 111 LEU A O 1
ATOM 856 N N . ASN A 1 112 ? 1.610 1.137 3.621 1.00 92.62 112 ASN A N 1
ATOM 857 C CA . ASN A 1 112 ? 1.372 1.472 2.233 1.00 92.62 112 ASN A CA 1
ATOM 858 C C . ASN A 1 112 ? 0.146 0.683 1.749 1.00 92.62 112 ASN A C 1
ATOM 860 O O . ASN A 1 112 ? 0.063 -0.529 1.939 1.00 92.62 112 ASN A O 1
ATOM 864 N N . LEU A 1 113 ? -0.812 1.382 1.140 1.00 92.06 113 LEU A N 1
ATOM 865 C CA . LEU A 1 113 ? -2.071 0.798 0.675 1.00 92.06 113 LEU A CA 1
ATOM 866 C C . LEU A 1 113 ? -2.084 0.522 -0.833 1.00 92.06 113 LEU A C 1
ATOM 868 O O . LEU A 1 113 ? -3.147 0.225 -1.366 1.00 92.06 113 LEU A O 1
ATOM 872 N N . GLY A 1 114 ? -0.959 0.664 -1.534 1.00 92.38 114 GLY A N 1
ATOM 873 C CA . GLY A 1 114 ? -0.877 0.469 -2.980 1.00 92.38 114 GLY A CA 1
ATOM 874 C C . GLY A 1 114 ? -0.776 -0.989 -3.410 1.00 92.38 114 GLY A C 1
ATOM 875 O O . GLY A 1 114 ? -1.309 -1.355 -4.451 1.00 92.38 114 GLY A O 1
ATOM 876 N N . VAL A 1 115 ? -0.155 -1.833 -2.587 1.00 95.62 115 VAL A N 1
ATOM 877 C CA . VAL A 1 115 ? -0.054 -3.280 -2.808 1.00 95.62 115 VAL A CA 1
ATOM 878 C C . VAL A 1 115 ? -0.187 -3.984 -1.471 1.00 95.62 115 VAL A C 1
ATOM 880 O O . VAL A 1 115 ? 0.590 -3.724 -0.547 1.00 95.62 115 VAL A O 1
ATOM 883 N N . PHE A 1 116 ? -1.171 -4.868 -1.366 1.00 96.88 116 PHE A N 1
ATOM 884 C CA . PHE A 1 116 ? -1.373 -5.698 -0.185 1.00 96.88 116 PHE A CA 1
ATOM 885 C C . PHE A 1 116 ? -2.185 -6.950 -0.516 1.00 96.88 116 PHE A C 1
ATOM 887 O O . PHE A 1 116 ? -2.871 -7.019 -1.537 1.00 96.88 116 PHE A O 1
ATOM 894 N N . VAL A 1 117 ? -2.120 -7.937 0.375 1.00 97.69 117 VAL A N 1
ATOM 895 C CA . VAL A 1 117 ? -2.941 -9.153 0.305 1.00 97.69 117 VAL A CA 1
ATOM 896 C C . VAL A 1 117 ? -3.790 -9.229 1.555 1.00 97.69 117 VAL A C 1
ATOM 898 O O . VAL A 1 117 ? -3.261 -9.077 2.651 1.00 97.69 117 VAL A O 1
ATOM 901 N N . VAL A 1 118 ? -5.089 -9.471 1.415 1.00 96.88 118 VAL A N 1
ATOM 902 C CA . VAL A 1 118 ? -6.017 -9.581 2.550 1.00 96.88 118 VAL A CA 1
ATOM 903 C C . VAL A 1 118 ? -6.829 -10.859 2.485 1.00 96.88 118 VAL A C 1
ATOM 905 O O . VAL A 1 118 ? -7.273 -11.271 1.417 1.00 96.88 118 VAL A O 1
ATOM 908 N N . ARG A 1 119 ? -7.075 -11.469 3.644 1.00 96.44 119 ARG A N 1
ATOM 909 C CA . ARG A 1 119 ? -8.060 -12.537 3.797 1.00 96.44 119 ARG A CA 1
ATOM 910 C C . ARG A 1 119 ? -9.430 -11.890 3.976 1.00 96.44 119 ARG A C 1
ATOM 912 O O . ARG A 1 119 ? -9.723 -11.322 5.028 1.00 96.44 119 ARG A O 1
ATOM 919 N N . MET A 1 120 ? -10.285 -11.974 2.958 1.00 96.00 120 MET A N 1
ATOM 920 C CA . MET A 1 120 ? -11.566 -11.253 2.948 1.00 96.00 120 MET A CA 1
ATOM 921 C C . MET A 1 120 ? -12.502 -11.664 4.087 1.00 96.00 120 MET A C 1
ATOM 923 O O . MET A 1 120 ? -13.203 -10.821 4.648 1.00 96.00 120 MET A O 1
ATOM 927 N N . ALA A 1 121 ? -12.472 -12.937 4.490 1.00 95.06 121 ALA A N 1
ATOM 928 C CA . ALA A 1 121 ? -13.209 -13.398 5.662 1.00 95.06 121 ALA A CA 1
ATOM 929 C C . ALA A 1 121 ? -12.803 -12.659 6.952 1.00 95.06 121 ALA A C 1
ATOM 931 O O . ALA A 1 121 ? -13.664 -12.367 7.780 1.00 95.06 121 ALA A O 1
ATOM 932 N N . ASP A 1 122 ? -11.523 -12.315 7.117 1.00 95.94 122 ASP A N 1
ATOM 933 C CA . ASP A 1 122 ? -11.028 -11.604 8.301 1.00 95.94 122 ASP A CA 1
ATOM 934 C C . ASP A 1 122 ? -11.328 -10.112 8.230 1.00 95.94 122 ASP A C 1
ATOM 936 O O . ASP A 1 122 ? -11.671 -9.519 9.248 1.00 95.94 122 ASP A O 1
ATOM 940 N N . TRP A 1 123 ? -11.261 -9.522 7.033 1.00 96.31 123 TRP A N 1
ATOM 941 C CA . TRP A 1 123 ? -11.659 -8.131 6.808 1.00 96.31 123 TRP A CA 1
ATOM 942 C C . TRP A 1 123 ? -13.096 -7.883 7.275 1.00 96.31 123 TRP A C 1
ATOM 944 O O . TRP A 1 123 ? -13.366 -6.910 7.980 1.00 96.31 123 TRP A O 1
ATOM 954 N N . VAL A 1 124 ? -14.003 -8.798 6.914 1.00 95.00 124 VAL A N 1
ATOM 955 C CA . VAL A 1 124 ? -15.410 -8.756 7.329 1.00 95.00 124 VAL A CA 1
ATOM 956 C C . VAL A 1 124 ? -15.550 -9.092 8.814 1.00 95.00 124 VAL A C 1
ATOM 958 O O . VAL A 1 124 ? -16.153 -8.322 9.548 1.00 95.00 124 VAL A O 1
ATOM 961 N N . ARG A 1 125 ? -14.961 -10.199 9.294 1.00 95.38 125 ARG A N 1
ATOM 962 C CA . ARG A 1 125 ? -15.098 -10.633 10.700 1.00 95.38 125 ARG A CA 1
ATOM 963 C C . ARG A 1 125 ? -14.577 -9.597 11.700 1.00 95.38 125 ARG A C 1
ATOM 965 O O . ARG A 1 125 ? -15.105 -9.497 12.801 1.00 95.38 125 ARG A O 1
ATOM 972 N N . GLN A 1 126 ? -13.532 -8.854 11.340 1.00 95.69 126 GLN A N 1
ATOM 973 C CA . GLN A 1 126 ? -12.925 -7.833 12.196 1.00 95.69 126 GLN A CA 1
ATOM 974 C C . GLN A 1 126 ? -13.486 -6.420 11.957 1.00 95.69 126 GLN A C 1
ATOM 976 O O . GLN A 1 126 ? -12.898 -5.456 12.457 1.00 95.69 126 GLN A O 1
ATOM 981 N N . ASN A 1 127 ? -14.595 -6.294 11.211 1.00 96.06 127 ASN A N 1
ATOM 982 C CA . ASN A 1 127 ? -15.336 -5.051 10.975 1.00 96.06 127 ASN A CA 1
ATOM 983 C C . ASN A 1 127 ? -14.453 -3.892 10.475 1.00 96.06 127 ASN A C 1
ATOM 985 O O . ASN A 1 127 ? -14.564 -2.758 10.946 1.00 96.06 127 ASN A O 1
ATOM 989 N N . VAL A 1 128 ? -13.515 -4.168 9.556 1.00 96.75 128 VAL A N 1
ATOM 990 C CA . VAL A 1 128 ? -12.537 -3.157 9.104 1.00 96.75 128 VAL A CA 1
ATOM 991 C C . VAL A 1 128 ? -13.233 -1.966 8.449 1.00 96.75 128 VAL A C 1
ATOM 993 O O . VAL A 1 128 ? -12.872 -0.819 8.715 1.00 96.75 128 VAL A O 1
ATOM 996 N N . THR A 1 129 ? -14.240 -2.228 7.614 1.00 95.44 129 THR A N 1
ATOM 997 C CA . THR A 1 129 ? -14.996 -1.184 6.912 1.00 95.44 129 THR A CA 1
ATOM 998 C C . THR A 1 129 ? -15.738 -0.289 7.903 1.00 95.44 129 THR A C 1
ATOM 1000 O O . THR A 1 129 ? -15.586 0.929 7.860 1.00 95.44 129 THR A O 1
ATOM 1003 N N . GLU A 1 130 ? -16.465 -0.880 8.848 1.00 96.31 130 GLU A N 1
ATOM 1004 C CA . GLU A 1 130 ? -17.240 -0.165 9.865 1.00 96.31 130 GLU A CA 1
ATOM 1005 C C . GLU A 1 130 ? -16.323 0.639 10.798 1.00 96.31 130 GLU A C 1
ATOM 1007 O O . GLU A 1 130 ? -16.611 1.789 11.136 1.00 96.31 130 GLU A O 1
ATOM 1012 N N . MET A 1 131 ? -15.172 0.079 11.187 1.00 97.06 131 MET A N 1
ATOM 1013 C CA . MET A 1 131 ? -14.176 0.804 11.978 1.00 97.06 131 MET A CA 1
ATOM 1014 C C . MET A 1 131 ? -13.608 2.004 11.218 1.00 97.06 131 MET A C 1
ATOM 1016 O O . MET A 1 131 ? -13.479 3.083 11.797 1.00 97.06 131 MET A O 1
ATOM 1020 N N . ALA A 1 132 ? -13.303 1.857 9.926 1.00 96.19 132 ALA A N 1
ATOM 1021 C CA . ALA A 1 132 ? -12.838 2.973 9.107 1.00 96.19 132 ALA A CA 1
ATOM 1022 C C . ALA A 1 132 ? -13.910 4.075 8.989 1.00 96.19 132 ALA A C 1
ATOM 1024 O O . ALA A 1 132 ? -13.595 5.256 9.137 1.00 96.19 132 ALA A O 1
ATOM 1025 N N . GLU A 1 133 ? -15.183 3.713 8.799 1.00 95.19 133 GLU A N 1
ATOM 1026 C CA . GLU A 1 133 ? -16.308 4.661 8.801 1.00 95.19 133 GLU A CA 1
ATOM 1027 C C . GLU A 1 133 ? -16.445 5.397 10.141 1.00 95.19 133 GLU A C 1
ATOM 1029 O O . GLU A 1 133 ? -16.654 6.613 10.170 1.00 95.19 133 GLU A O 1
ATOM 1034 N N . ASN A 1 134 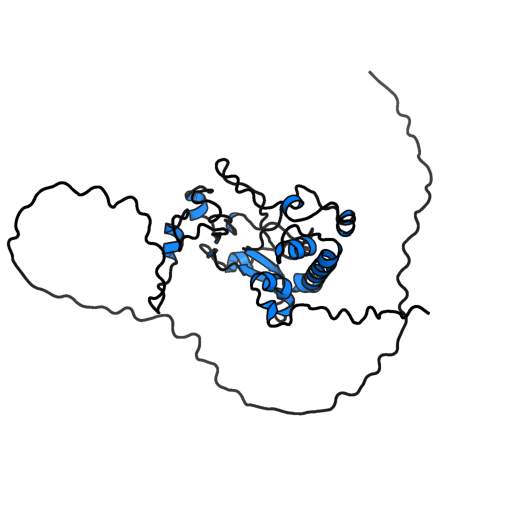? -16.270 4.691 11.261 1.00 95.94 134 ASN A N 1
ATOM 1035 C CA . ASN A 1 134 ? -16.290 5.296 12.591 1.00 95.94 134 ASN A CA 1
ATOM 1036 C C . ASN A 1 134 ? -15.177 6.336 12.757 1.00 95.94 134 ASN A C 1
ATOM 1038 O O . ASN A 1 134 ? -15.436 7.427 13.270 1.00 95.94 134 ASN A O 1
ATOM 1042 N N . TRP A 1 135 ? -13.974 6.056 12.253 1.00 96.94 135 TRP A N 1
ATOM 1043 C CA . TRP A 1 135 ? -12.876 7.022 12.262 1.00 96.94 135 TRP A CA 1
ATOM 1044 C C . TRP A 1 135 ? -13.122 8.226 11.350 1.00 96.94 135 TRP A C 1
ATOM 1046 O O . TRP A 1 135 ? -12.782 9.351 11.719 1.00 96.94 135 TRP A O 1
ATOM 1056 N N . ILE A 1 136 ? -13.769 8.033 10.196 1.00 94.25 136 ILE A N 1
ATOM 1057 C CA . ILE A 1 136 ? -14.224 9.145 9.346 1.00 94.25 136 ILE A CA 1
ATOM 1058 C C . ILE A 1 136 ? -15.210 10.029 10.120 1.00 94.25 136 ILE A C 1
ATOM 1060 O O . ILE A 1 136 ? -15.053 11.251 10.135 1.00 94.25 136 ILE A O 1
ATOM 1064 N N . ARG A 1 137 ? -16.182 9.430 10.818 1.00 93.94 137 ARG A N 1
ATOM 1065 C CA . ARG A 1 137 ? -17.169 10.166 11.624 1.00 93.94 137 ARG A CA 1
ATOM 1066 C C . ARG A 1 137 ? -16.516 10.916 12.786 1.00 93.94 137 ARG A C 1
ATOM 1068 O O . ARG A 1 137 ? -16.838 12.081 13.013 1.00 93.94 137 ARG A O 1
ATOM 1075 N N . ALA A 1 138 ? -15.578 10.287 13.492 1.00 95.00 138 ALA A N 1
ATOM 1076 C CA . ALA A 1 138 ? -14.822 10.925 14.568 1.00 95.00 138 ALA A CA 1
ATOM 1077 C C . ALA A 1 138 ? -14.001 12.119 14.051 1.00 95.00 138 ALA A C 1
ATOM 1079 O O . ALA A 1 138 ? -13.990 13.190 14.663 1.00 95.00 138 ALA A O 1
ATOM 1080 N N . ASN A 1 139 ? -13.397 11.987 12.866 1.00 95.00 139 ASN A N 1
ATOM 1081 C CA . ASN A 1 139 ? -12.631 13.058 12.237 1.00 95.00 139 ASN A CA 1
ATOM 1082 C C . ASN A 1 139 ? -13.463 14.321 11.945 1.00 95.00 139 ASN A C 1
ATOM 1084 O O . ASN A 1 139 ? -12.918 15.424 11.989 1.00 95.00 139 ASN A O 1
ATOM 1088 N N . LEU A 1 140 ? -14.775 14.199 11.702 1.00 92.56 140 LEU A N 1
ATOM 1089 C CA . LEU A 1 140 ? -15.652 15.363 11.503 1.00 92.56 140 LEU A CA 1
ATOM 1090 C C . LEU A 1 140 ? -15.692 16.279 12.734 1.00 92.56 140 LEU A C 1
ATOM 1092 O O . LEU A 1 140 ? -15.789 17.496 12.579 1.00 92.56 140 LEU A O 1
ATOM 1096 N N . ARG A 1 141 ? -15.579 15.697 13.934 1.00 93.50 141 ARG A N 1
ATOM 1097 C CA . ARG A 1 141 ? -15.653 16.401 15.222 1.00 93.50 141 ARG A CA 1
ATOM 1098 C C . ARG A 1 141 ? -14.272 16.794 15.737 1.00 93.50 141 ARG A C 1
ATOM 1100 O O . ARG A 1 141 ? -14.071 17.926 16.161 1.00 93.50 141 ARG A O 1
ATOM 1107 N N . GLU A 1 142 ? -13.314 15.873 15.674 1.00 94.50 142 GLU A N 1
ATOM 1108 C CA . GLU A 1 142 ? -12.009 16.034 16.324 1.00 94.50 142 GLU A CA 1
ATOM 1109 C C . GLU A 1 142 ? -10.890 16.496 15.387 1.00 94.50 142 GLU A C 1
ATOM 1111 O O . GLU A 1 142 ? -9.851 16.916 15.883 1.00 94.50 142 GLU A O 1
ATOM 1116 N N . LYS A 1 143 ? -11.077 16.466 14.058 1.00 95.00 143 LYS A N 1
ATOM 1117 C CA . LYS A 1 143 ? -10.022 16.781 13.069 1.00 95.00 143 LYS A CA 1
ATOM 1118 C C . LYS A 1 143 ? -8.754 15.934 13.278 1.00 95.00 143 LYS A C 1
ATOM 1120 O O . LYS A 1 143 ? -7.641 16.444 13.353 1.00 95.00 143 LYS A O 1
ATOM 1125 N N . ILE A 1 144 ? -8.957 14.621 13.382 1.00 96.81 144 ILE A N 1
ATOM 1126 C CA . ILE A 1 144 ? -7.930 13.595 13.609 1.00 96.81 144 ILE A CA 1
ATOM 1127 C C . ILE A 1 144 ? -6.919 13.529 12.457 1.00 96.81 144 ILE A C 1
ATOM 1129 O O . ILE A 1 144 ? -5.721 13.382 12.687 1.00 96.81 144 ILE A O 1
ATOM 1133 N N . PHE A 1 145 ? -7.380 13.612 11.210 1.00 96.00 145 PHE A N 1
ATOM 1134 C CA . PHE A 1 145 ? -6.535 13.440 10.033 1.00 96.00 145 PHE A CA 1
ATOM 1135 C C . PHE A 1 145 ? -5.980 14.775 9.552 1.00 96.00 145 PHE A C 1
ATOM 1137 O O . PHE A 1 145 ? -6.721 15.723 9.298 1.00 96.00 145 PHE A O 1
ATOM 1144 N N . LYS A 1 146 ? -4.662 14.829 9.344 1.00 94.75 146 LYS A N 1
ATOM 1145 C CA . LYS A 1 146 ? -3.972 16.014 8.809 1.00 94.75 146 LYS A CA 1
ATOM 1146 C C . LYS A 1 146 ? -4.226 16.234 7.317 1.00 94.75 146 LYS A C 1
ATOM 1148 O O . LYS A 1 146 ? -3.936 17.308 6.796 1.00 94.75 146 LYS A O 1
ATOM 1153 N N . ARG A 1 147 ? -4.709 15.205 6.618 1.00 89.06 147 ARG A N 1
ATOM 1154 C CA . ARG A 1 147 ? -5.072 15.224 5.198 1.00 89.06 147 ARG A CA 1
ATOM 1155 C C . ARG A 1 147 ? -6.333 14.397 4.994 1.00 89.06 147 ARG A C 1
ATOM 1157 O O . ARG A 1 147 ? -6.500 13.367 5.642 1.00 89.06 147 ARG A O 1
ATOM 1164 N N . GLU A 1 148 ? -7.188 14.833 4.079 1.00 84.94 148 GLU A N 1
ATOM 1165 C CA . GLU A 1 148 ? -8.347 14.051 3.652 1.00 84.94 148 GLU A CA 1
ATOM 1166 C C . GLU A 1 148 ? -7.915 12.844 2.812 1.00 84.94 148 GLU A C 1
ATOM 1168 O O . GLU A 1 148 ? -6.873 12.863 2.151 1.00 84.94 148 GLU A O 1
ATOM 1173 N N . GLY A 1 149 ? -8.721 11.786 2.846 1.00 86.31 149 GLY A N 1
ATOM 1174 C CA . GLY A 1 149 ? -8.504 10.582 2.053 1.00 86.31 149 GLY A CA 1
ATOM 1175 C C . GLY A 1 149 ? -8.706 9.279 2.831 1.00 86.31 149 GLY A C 1
ATOM 1176 O O . GLY A 1 149 ? -8.989 9.290 4.031 1.00 86.31 149 GLY A O 1
ATOM 1177 N N . PRO A 1 150 ? -8.540 8.135 2.147 1.00 88.00 150 PRO A N 1
ATOM 1178 C CA . PRO A 1 150 ? -8.787 6.803 2.703 1.00 88.00 150 PRO A CA 1
ATOM 1179 C C . PRO A 1 150 ? -7.689 6.317 3.658 1.00 88.00 150 PRO A C 1
ATOM 1181 O O . PRO A 1 150 ? -7.921 5.399 4.441 1.00 88.00 150 PRO A O 1
ATOM 1184 N N . LEU A 1 151 ? -6.491 6.910 3.588 1.00 91.31 151 LEU A N 1
ATOM 1185 C CA . LEU A 1 151 ? -5.302 6.408 4.274 1.00 91.31 151 LEU A CA 1
ATOM 1186 C C . LEU A 1 151 ? -5.458 6.450 5.798 1.00 91.31 151 LEU A C 1
ATOM 1188 O O . LEU A 1 151 ? -5.304 5.424 6.442 1.00 91.31 151 LEU A O 1
ATOM 1192 N N . GLY A 1 152 ? -5.797 7.607 6.373 1.00 94.62 152 GLY A N 1
ATOM 1193 C CA . GLY A 1 152 ? -5.970 7.754 7.825 1.00 94.62 152 GLY A CA 1
ATOM 1194 C C . GLY A 1 152 ? -6.988 6.770 8.423 1.00 94.62 152 GLY A C 1
ATOM 1195 O O . GLY A 1 152 ? -6.624 6.022 9.332 1.00 94.62 152 GLY A O 1
ATOM 1196 N N . PRO A 1 153 ? -8.227 6.709 7.896 1.00 95.56 153 PRO A N 1
ATOM 1197 C CA . PRO A 1 153 ? -9.238 5.754 8.345 1.00 95.56 153 PRO A CA 1
ATOM 1198 C C . PRO A 1 153 ? -8.783 4.295 8.284 1.00 95.56 153 PRO A C 1
ATOM 1200 O O . PRO A 1 153 ? -8.966 3.562 9.253 1.00 95.56 153 PRO A O 1
ATOM 1203 N N . LEU A 1 154 ? -8.168 3.874 7.171 1.00 95.44 154 LEU A N 1
ATOM 1204 C CA . LEU A 1 154 ? -7.691 2.499 7.022 1.00 95.44 154 LEU A CA 1
ATOM 1205 C C . LEU A 1 154 ? -6.520 2.186 7.951 1.00 95.44 154 LEU A C 1
ATOM 1207 O O . LEU A 1 154 ? -6.495 1.102 8.520 1.00 95.44 154 LEU A O 1
ATOM 1211 N N . LEU A 1 155 ? -5.585 3.120 8.150 1.00 95.31 155 LEU A N 1
ATOM 1212 C CA . LEU A 1 155 ? -4.478 2.930 9.090 1.00 95.31 155 LEU A CA 1
ATOM 1213 C C . LEU A 1 155 ? -4.988 2.660 10.505 1.00 95.31 155 LEU A C 1
ATOM 1215 O O . LEU A 1 155 ? -4.540 1.710 11.137 1.00 95.31 155 LEU A O 1
ATOM 1219 N N . LEU A 1 156 ? -5.957 3.448 10.977 1.00 96.94 156 LEU A N 1
ATOM 1220 C CA . LEU A 1 156 ? -6.539 3.244 12.303 1.00 96.94 156 LEU A CA 1
ATOM 1221 C C . LEU A 1 156 ? -7.387 1.967 12.382 1.00 96.94 156 LEU A C 1
ATOM 1223 O O . LEU A 1 156 ? -7.363 1.278 13.398 1.00 96.94 156 LEU A O 1
ATOM 1227 N N . ALA A 1 157 ? -8.116 1.612 11.320 1.00 96.94 157 ALA A N 1
ATOM 1228 C CA . ALA A 1 157 ? -8.918 0.387 11.288 1.00 96.94 157 ALA A CA 1
ATOM 1229 C C . ALA A 1 157 ? -8.069 -0.900 11.267 1.00 96.94 157 ALA A C 1
ATOM 1231 O O . ALA A 1 157 ? -8.513 -1.932 11.781 1.00 96.94 157 ALA A O 1
ATOM 1232 N N . LEU A 1 158 ? -6.867 -0.826 10.683 1.00 96.44 158 LEU A N 1
ATOM 1233 C CA . LEU A 1 158 ? -5.908 -1.925 10.522 1.00 96.44 158 LEU A CA 1
ATOM 1234 C C . LEU A 1 158 ? -4.826 -1.968 11.614 1.00 96.44 158 LEU A C 1
ATOM 1236 O O . LEU A 1 158 ? -4.032 -2.911 11.638 1.00 96.44 158 LEU A O 1
ATOM 1240 N N . HIS A 1 159 ? -4.775 -0.977 12.507 1.00 95.38 159 HIS A N 1
ATOM 1241 C CA . HIS A 1 159 ? -3.765 -0.905 13.561 1.00 95.38 159 HIS A CA 1
ATOM 1242 C C . HIS A 1 159 ? -3.740 -2.201 14.394 1.00 95.38 159 HIS A C 1
ATOM 1244 O O . HIS A 1 159 ? -4.783 -2.682 14.836 1.00 95.38 159 HIS A O 1
ATOM 1250 N N . ASN A 1 160 ? -2.546 -2.782 14.567 1.00 94.19 160 ASN A N 1
ATOM 1251 C CA . ASN A 1 160 ? -2.289 -4.072 15.230 1.00 94.19 160 ASN A CA 1
ATOM 1252 C C . ASN A 1 160 ? -3.008 -5.306 14.644 1.00 94.19 160 ASN A C 1
ATOM 1254 O O . ASN A 1 160 ? -3.091 -6.336 15.308 1.00 94.19 160 ASN A O 1
ATOM 1258 N N . LYS A 1 161 ? -3.486 -5.247 13.394 1.00 96.38 161 LYS A N 1
ATOM 1259 C CA . LYS A 1 161 ? -4.208 -6.355 12.733 1.00 96.38 161 LYS A CA 1
ATOM 1260 C C . LYS A 1 161 ? -3.529 -6.883 11.468 1.00 96.38 161 LYS A C 1
ATOM 1262 O O . LYS A 1 161 ? -4.142 -7.625 10.705 1.00 96.38 161 LYS A O 1
ATOM 1267 N N . THR A 1 162 ? -2.293 -6.474 11.195 1.00 97.12 162 THR A N 1
ATOM 1268 C CA . THR A 1 162 ? -1.606 -6.757 9.923 1.00 97.12 162 THR A CA 1
ATOM 1269 C C . THR A 1 162 ? -0.227 -7.357 10.131 1.00 97.12 162 THR A C 1
ATOM 1271 O O . THR A 1 162 ? 0.427 -7.093 11.139 1.00 97.12 162 THR A O 1
ATOM 1274 N N . SER A 1 163 ? 0.266 -8.076 9.126 1.00 97.25 163 SER A N 1
ATOM 1275 C CA . SER A 1 163 ? 1.638 -8.586 9.074 1.00 97.25 163 SER A CA 1
ATOM 1276 C C . SER A 1 163 ? 2.409 -7.959 7.913 1.00 97.25 163 SER A C 1
ATOM 1278 O O . SER A 1 163 ? 1.828 -7.327 7.031 1.00 97.25 163 SER A O 1
ATOM 1280 N N . LEU A 1 164 ? 3.736 -8.104 7.926 1.00 96.19 164 LEU A N 1
ATOM 1281 C CA . LEU A 1 164 ? 4.598 -7.502 6.913 1.00 96.19 164 LEU A CA 1
ATOM 1282 C C . LEU A 1 164 ? 4.609 -8.318 5.620 1.00 96.19 164 LEU A C 1
ATOM 1284 O O . LEU A 1 164 ? 4.765 -9.536 5.646 1.00 96.19 164 LEU A O 1
ATOM 1288 N N . LEU A 1 165 ? 4.492 -7.619 4.495 1.00 96.62 165 LEU A N 1
ATOM 1289 C CA . LEU A 1 165 ? 4.733 -8.161 3.163 1.00 96.62 165 LEU A CA 1
ATOM 1290 C C . LEU A 1 165 ? 6.234 -8.126 2.839 1.00 96.62 165 LEU A C 1
ATOM 1292 O O . LEU A 1 165 ? 6.906 -7.133 3.129 1.00 96.62 165 LEU A O 1
ATOM 1296 N N . ASP A 1 166 ? 6.741 -9.186 2.204 1.00 94.62 166 ASP A N 1
ATOM 1297 C CA . ASP A 1 166 ? 8.128 -9.252 1.735 1.00 94.62 166 ASP A CA 1
ATOM 1298 C C . ASP A 1 166 ? 8.446 -8.063 0.797 1.00 94.62 166 ASP A C 1
ATOM 1300 O O . ASP A 1 166 ? 7.698 -7.818 -0.158 1.00 94.62 166 ASP A O 1
ATOM 1304 N N . PRO A 1 167 ? 9.549 -7.321 1.017 1.00 92.25 167 PRO A N 1
ATOM 1305 C CA . PRO A 1 167 ? 9.934 -6.189 0.175 1.00 92.25 167 PRO A CA 1
ATOM 1306 C C . PRO A 1 167 ? 10.078 -6.500 -1.324 1.00 92.25 167 PRO A C 1
ATOM 1308 O O . PRO A 1 167 ? 9.933 -5.591 -2.141 1.00 92.25 167 PRO A O 1
ATOM 1311 N N . GLN A 1 168 ? 10.346 -7.751 -1.716 1.00 94.69 168 GLN A N 1
ATOM 1312 C CA . GLN A 1 168 ? 10.404 -8.148 -3.129 1.00 94.69 168 GLN A CA 1
ATOM 1313 C C . GLN A 1 168 ? 9.042 -8.049 -3.828 1.00 94.69 168 GLN A C 1
ATOM 1315 O O . GLN A 1 168 ? 8.994 -7.839 -5.042 1.00 94.69 168 GLN A O 1
ATOM 1320 N N . TRP A 1 169 ? 7.949 -8.183 -3.074 1.00 96.94 169 TRP A N 1
ATOM 1321 C CA . TRP A 1 169 ? 6.574 -8.071 -3.563 1.00 96.94 169 TRP A CA 1
ATOM 1322 C C . TRP A 1 169 ? 6.043 -6.641 -3.582 1.00 96.94 169 TRP A C 1
ATOM 1324 O O . TRP A 1 169 ? 4.912 -6.427 -4.011 1.00 96.94 169 TRP A O 1
ATOM 1334 N N . HIS A 1 170 ? 6.822 -5.658 -3.128 1.00 95.12 170 HIS A N 1
ATOM 1335 C CA . HIS A 1 170 ? 6.373 -4.273 -3.132 1.00 95.12 170 HIS A CA 1
ATOM 1336 C C . HIS A 1 170 ? 7.538 -3.276 -3.136 1.00 95.12 170 HIS A C 1
ATOM 1338 O O . HIS A 1 170 ? 7.845 -2.609 -2.142 1.00 95.12 170 HIS A O 1
ATOM 1344 N N . VAL A 1 171 ? 8.168 -3.118 -4.302 1.00 94.38 171 VAL A N 1
ATOM 1345 C CA . VAL A 1 171 ? 9.136 -2.040 -4.535 1.00 94.38 171 VAL A CA 1
ATOM 1346 C C . VAL A 1 171 ? 8.384 -0.756 -4.859 1.00 94.38 171 VAL A C 1
ATOM 1348 O O . VAL A 1 171 ? 8.068 -0.456 -6.008 1.00 94.38 171 VAL A O 1
ATOM 1351 N N . ARG A 1 172 ? 8.068 -0.019 -3.802 1.00 91.69 172 ARG A N 1
ATOM 1352 C CA . ARG A 1 172 ? 7.272 1.212 -3.816 1.00 91.69 172 ARG A CA 1
ATOM 1353 C C . ARG A 1 172 ? 8.090 2.472 -4.103 1.00 91.69 172 ARG A C 1
ATOM 1355 O O . ARG A 1 172 ? 9.317 2.453 -4.149 1.00 91.69 172 ARG A O 1
ATOM 1362 N N . ASN A 1 173 ? 7.394 3.599 -4.237 1.00 90.19 173 ASN A N 1
ATOM 1363 C CA . ASN A 1 173 ? 7.957 4.954 -4.278 1.00 90.19 173 ASN A CA 1
ATOM 1364 C C . ASN A 1 173 ? 8.886 5.249 -5.459 1.00 90.19 173 ASN A C 1
ATOM 1366 O O . ASN A 1 173 ? 9.563 6.280 -5.459 1.00 90.19 173 ASN A O 1
ATOM 1370 N N . LEU A 1 174 ? 8.856 4.438 -6.523 1.00 92.75 174 LEU A N 1
ATOM 1371 C CA . LEU A 1 174 ? 9.677 4.672 -7.715 1.00 92.75 174 LEU A CA 1
ATOM 1372 C C . LEU A 1 174 ? 9.336 6.001 -8.411 1.00 92.75 174 LEU A C 1
ATOM 1374 O O . LEU A 1 174 ? 10.191 6.582 -9.067 1.00 92.75 174 LEU A O 1
ATOM 1378 N N . GLY A 1 175 ? 8.123 6.528 -8.229 1.00 91.94 175 GLY A N 1
ATOM 1379 C CA . GLY A 1 175 ? 7.679 7.797 -8.808 1.00 91.94 175 GLY A CA 1
ATOM 1380 C C . GLY A 1 175 ? 7.844 9.023 -7.900 1.00 91.94 175 GLY A C 1
ATOM 1381 O O . GLY A 1 175 ? 7.388 10.105 -8.275 1.00 91.94 175 GLY A O 1
ATOM 1382 N N . VAL A 1 176 ? 8.446 8.906 -6.709 1.00 89.69 176 VAL A N 1
ATOM 1383 C CA . VAL A 1 176 ? 8.551 10.036 -5.759 1.00 89.69 176 VAL A CA 1
ATOM 1384 C C . VAL A 1 176 ? 9.605 11.052 -6.200 1.00 89.69 176 VAL A C 1
ATOM 1386 O O . VAL A 1 176 ? 9.394 12.259 -6.077 1.00 89.69 176 VAL A O 1
ATOM 1389 N N . THR A 1 177 ? 10.722 10.586 -6.760 1.00 88.75 177 THR A N 1
ATOM 1390 C CA . THR A 1 177 ? 11.815 11.438 -7.252 1.00 88.75 177 THR A CA 1
ATOM 1391 C C . THR A 1 177 ? 12.206 11.044 -8.680 1.00 88.75 177 THR A C 1
ATOM 1393 O O . THR A 1 177 ? 11.966 9.910 -9.092 1.00 88.75 177 THR A O 1
ATOM 1396 N N . PRO A 1 178 ? 12.844 11.937 -9.461 1.00 87.56 178 PRO A N 1
ATOM 1397 C CA . PRO A 1 178 ? 13.306 11.601 -10.811 1.00 87.56 178 PRO A CA 1
ATOM 1398 C C . PRO A 1 178 ? 14.571 10.721 -10.813 1.00 87.56 178 PRO A C 1
ATOM 1400 O O . PRO A 1 178 ? 15.105 10.417 -11.881 1.00 87.56 178 PRO A O 1
ATOM 1403 N N . GLY A 1 179 ? 15.105 10.382 -9.634 1.00 86.38 179 GLY A N 1
ATOM 1404 C CA . GLY A 1 179 ? 16.342 9.632 -9.462 1.00 86.38 179 GLY A CA 1
ATOM 1405 C C . GLY A 1 179 ? 16.107 8.211 -8.965 1.00 86.38 179 GLY A C 1
ATOM 1406 O O . GLY A 1 179 ? 15.100 7.898 -8.338 1.00 86.38 179 GLY A O 1
ATOM 1407 N N . SER A 1 180 ? 17.077 7.343 -9.234 1.00 86.25 180 SER A N 1
ATOM 1408 C CA . SER A 1 180 ? 17.053 5.945 -8.809 1.00 86.25 180 SER A CA 1
ATOM 1409 C C . SER A 1 180 ? 17.225 5.828 -7.292 1.00 86.25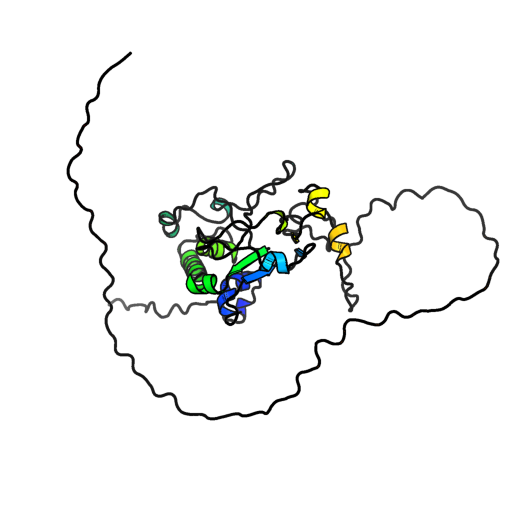 180 SER A C 1
ATOM 1411 O O . SER A 1 180 ? 18.258 6.221 -6.744 1.00 86.25 180 SER A O 1
ATOM 1413 N N . GLN A 1 181 ? 16.213 5.286 -6.615 1.00 85.25 181 GLN A N 1
ATOM 1414 C CA . GLN A 1 181 ? 16.219 5.066 -5.162 1.00 85.25 181 GLN A CA 1
ATOM 1415 C C . GLN A 1 181 ? 16.737 3.676 -4.781 1.00 85.25 181 GLN A C 1
ATOM 1417 O O . GLN A 1 181 ? 17.365 3.517 -3.740 1.00 85.25 181 GLN A O 1
ATOM 1422 N N . TYR A 1 182 ? 16.525 2.693 -5.652 1.00 89.94 182 TYR A N 1
ATOM 1423 C CA . TYR A 1 182 ? 16.938 1.307 -5.470 1.00 89.94 182 TYR A CA 1
ATOM 1424 C C . TYR A 1 182 ? 18.135 0.974 -6.376 1.00 89.94 182 TYR A C 1
ATOM 1426 O O . TYR A 1 182 ? 18.399 1.643 -7.382 1.00 89.94 182 TYR A O 1
ATOM 1434 N N . SER A 1 183 ? 18.879 -0.088 -6.071 1.00 90.81 183 SER A N 1
ATOM 1435 C CA . SER A 1 183 ? 19.865 -0.579 -7.038 1.00 90.81 183 SER A CA 1
ATOM 1436 C C . SER A 1 183 ? 19.143 -1.133 -8.272 1.00 90.81 183 SER A C 1
ATOM 1438 O O . SER A 1 183 ? 18.057 -1.706 -8.174 1.00 90.81 183 SER A O 1
ATOM 1440 N N . ARG A 1 184 ? 19.740 -0.973 -9.458 1.00 92.38 184 ARG A N 1
ATOM 1441 C CA . ARG A 1 184 ? 19.169 -1.521 -10.697 1.00 92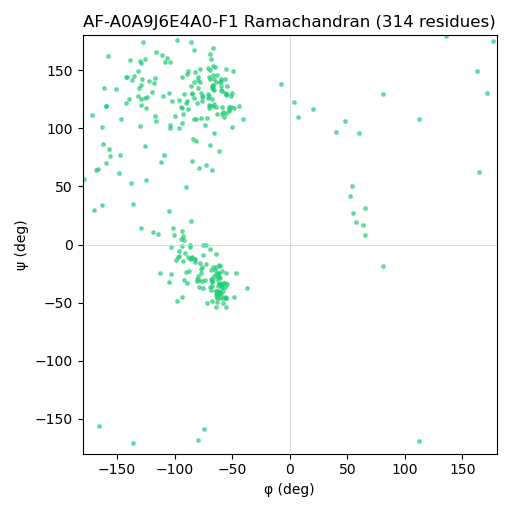.38 184 ARG A CA 1
ATOM 1442 C C . ARG A 1 184 ? 19.003 -3.043 -10.618 1.00 92.38 184 ARG A C 1
ATOM 1444 O O . ARG A 1 184 ? 18.007 -3.562 -11.115 1.00 92.38 184 ARG A O 1
ATOM 1451 N N . LEU A 1 185 ? 19.949 -3.724 -9.967 1.00 93.19 185 LEU A N 1
ATOM 1452 C CA . LEU A 1 185 ? 19.897 -5.164 -9.719 1.00 93.19 185 LEU A CA 1
ATOM 1453 C C . LEU A 1 185 ? 18.639 -5.543 -8.928 1.00 93.19 185 LEU A C 1
ATOM 1455 O O . LEU A 1 185 ? 17.879 -6.386 -9.385 1.00 93.19 185 LEU A O 1
ATOM 1459 N N . PHE A 1 186 ? 18.377 -4.857 -7.811 1.00 93.56 186 PHE A N 1
ATOM 1460 C CA . PHE A 1 186 ? 17.222 -5.143 -6.960 1.00 93.56 186 PHE A CA 1
ATOM 1461 C C . PHE A 1 186 ? 15.889 -4.900 -7.675 1.00 93.56 186 PHE A C 1
ATOM 1463 O O . PHE A 1 186 ? 15.008 -5.748 -7.628 1.00 93.56 186 PHE A O 1
ATOM 1470 N N . VAL A 1 187 ? 15.747 -3.783 -8.399 1.00 95.00 187 VAL A N 1
ATOM 1471 C CA . VAL A 1 187 ? 14.519 -3.501 -9.173 1.00 95.00 187 VAL A CA 1
ATOM 1472 C C . VAL A 1 187 ? 14.293 -4.550 -10.263 1.00 95.00 187 VAL A C 1
ATOM 1474 O O . VAL A 1 187 ? 13.159 -4.924 -10.541 1.00 95.00 187 VAL A O 1
ATOM 1477 N N . THR A 1 188 ? 15.365 -5.049 -10.877 1.00 94.62 188 THR A N 1
ATOM 1478 C CA . THR A 1 188 ?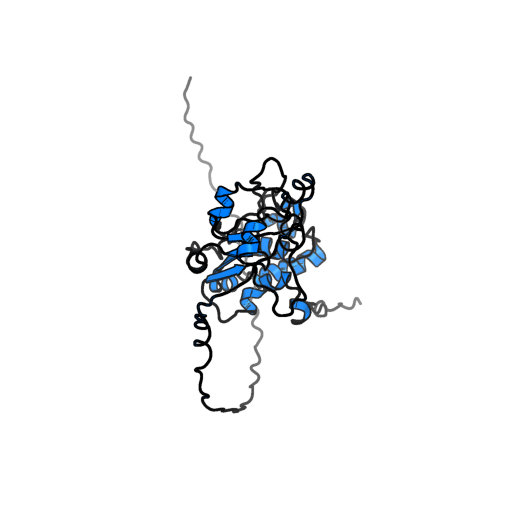 15.257 -6.063 -11.935 1.00 94.62 188 THR A CA 1
ATOM 1479 C C . THR A 1 188 ? 14.896 -7.442 -11.373 1.00 94.62 188 THR A C 1
ATOM 1481 O O . THR A 1 188 ? 14.229 -8.202 -12.065 1.00 94.62 188 THR A O 1
ATOM 1484 N N . SER A 1 189 ? 15.302 -7.767 -10.138 1.00 95.38 189 SER A N 1
ATOM 1485 C CA . SER A 1 189 ? 14.995 -9.052 -9.491 1.00 95.38 189 SER A CA 1
ATOM 1486 C C . SER A 1 189 ? 13.726 -9.045 -8.633 1.00 95.38 189 SER A C 1
ATOM 1488 O O . SER A 1 189 ? 13.273 -10.106 -8.213 1.00 95.38 189 SER A O 1
ATOM 1490 N N . ALA A 1 190 ? 13.178 -7.874 -8.311 1.00 97.00 190 ALA A N 1
ATOM 1491 C CA . ALA A 1 190 ? 11.942 -7.757 -7.549 1.00 97.00 190 ALA A CA 1
ATOM 1492 C C . ALA A 1 190 ? 10.734 -8.287 -8.330 1.00 97.00 190 ALA A C 1
ATOM 1494 O O . ALA A 1 190 ? 10.699 -8.255 -9.558 1.00 97.00 190 ALA A O 1
ATOM 1495 N N . LYS A 1 191 ? 9.707 -8.733 -7.611 1.00 97.81 191 LYS A N 1
ATOM 1496 C CA . LYS A 1 191 ? 8.517 -9.356 -8.198 1.00 97.81 191 LYS A CA 1
ATOM 1497 C C . LYS A 1 191 ? 7.424 -8.353 -8.535 1.00 97.81 191 LYS A C 1
ATOM 1499 O O . LYS A 1 191 ? 6.615 -8.626 -9.417 1.00 97.81 191 LYS A O 1
ATOM 1504 N N . LEU A 1 192 ? 7.401 -7.194 -7.882 1.00 98.12 192 LEU A N 1
ATOM 1505 C CA . LEU A 1 192 ? 6.407 -6.161 -8.155 1.00 98.12 192 LEU A CA 1
ATOM 1506 C C . LEU A 1 192 ? 6.961 -4.765 -7.867 1.00 98.12 192 LEU A C 1
ATOM 1508 O O . LEU A 1 192 ? 7.589 -4.520 -6.834 1.00 98.12 192 LEU A O 1
ATOM 1512 N N . LEU A 1 193 ? 6.729 -3.858 -8.812 1.00 97.31 193 LEU A N 1
ATOM 1513 C CA . LEU A 1 193 ? 7.213 -2.482 -8.816 1.00 97.31 193 LEU A CA 1
ATOM 1514 C C . LEU A 1 193 ? 6.033 -1.512 -8.799 1.00 97.31 193 LEU A C 1
ATOM 1516 O O . LEU A 1 193 ? 5.083 -1.726 -9.543 1.00 97.31 193 LEU A O 1
ATOM 1520 N N . GLN A 1 194 ? 6.109 -0.427 -8.031 1.00 95.62 194 GLN A N 1
ATOM 1521 C CA . GLN A 1 194 ? 5.091 0.625 -8.004 1.00 95.62 194 GLN A CA 1
ATOM 1522 C C . GLN A 1 194 ? 5.717 2.015 -8.192 1.00 95.62 194 GLN A C 1
ATOM 1524 O O . GLN A 1 194 ? 6.579 2.447 -7.417 1.00 95.62 194 GLN A O 1
ATOM 1529 N N . TRP A 1 195 ? 5.229 2.766 -9.185 1.00 94.81 195 TRP A N 1
ATOM 1530 C CA . TRP A 1 195 ? 5.621 4.160 -9.439 1.00 94.81 195 TRP A CA 1
ATOM 1531 C C . TRP A 1 195 ? 4.746 5.168 -8.689 1.00 94.81 195 TRP A C 1
ATOM 1533 O O . TRP A 1 195 ? 4.296 6.161 -9.267 1.00 94.81 195 TRP A O 1
ATOM 1543 N N . SER A 1 196 ? 4.553 4.970 -7.384 1.00 89.25 196 SER A N 1
ATOM 1544 C CA . SER A 1 196 ? 3.831 5.932 -6.547 1.00 89.25 196 SER A CA 1
ATOM 1545 C C . SER A 1 196 ? 4.529 7.299 -6.573 1.00 89.25 196 SER A C 1
ATOM 1547 O O . SER A 1 196 ? 5.753 7.400 -6.456 1.00 89.25 196 SER A O 1
ATOM 1549 N N . GLY A 1 197 ? 3.753 8.369 -6.773 1.00 89.12 197 GLY A N 1
ATOM 1550 C CA . GLY A 1 197 ? 4.249 9.744 -6.888 1.00 89.12 197 GLY A CA 1
ATOM 1551 C C . GLY A 1 197 ? 4.103 10.366 -8.283 1.00 89.12 197 GLY A C 1
ATOM 1552 O O . GLY A 1 197 ? 3.396 9.862 -9.153 1.00 89.12 197 GLY A O 1
ATOM 1553 N N . ARG A 1 198 ? 4.740 11.526 -8.479 1.00 90.69 198 ARG A N 1
ATOM 1554 C CA . ARG A 1 198 ? 4.555 12.389 -9.661 1.00 90.69 198 ARG A CA 1
ATOM 1555 C C . ARG A 1 198 ? 5.351 11.932 -10.890 1.00 90.69 198 ARG A C 1
ATOM 1557 O O . ARG A 1 198 ? 4.939 12.198 -12.019 1.00 90.69 198 ARG A O 1
ATOM 1564 N N . PHE A 1 199 ? 6.497 11.288 -10.695 1.00 93.19 199 PHE A N 1
ATOM 1565 C CA . PHE A 1 199 ? 7.424 10.917 -11.765 1.00 93.19 199 PHE A CA 1
ATOM 1566 C C . PHE A 1 199 ? 7.023 9.584 -12.399 1.00 93.19 199 PHE A C 1
ATOM 1568 O O . PHE A 1 199 ? 7.673 8.557 -12.204 1.00 93.19 199 PHE A O 1
ATOM 1575 N N . LYS A 1 200 ? 5.930 9.607 -13.165 1.00 94.19 200 LYS A N 1
ATOM 1576 C CA . LYS A 1 200 ? 5.412 8.435 -13.878 1.00 94.19 200 LYS A CA 1
ATOM 1577 C C . LYS A 1 200 ? 6.210 8.143 -15.157 1.00 94.19 200 LYS A C 1
ATOM 1579 O O . LYS A 1 200 ? 6.524 9.092 -15.884 1.00 94.19 200 LYS A O 1
ATOM 1584 N N . PRO A 1 201 ? 6.483 6.864 -15.478 1.00 93.69 201 PRO A N 1
ATOM 1585 C CA . PRO A 1 201 ? 7.288 6.483 -16.642 1.00 93.69 201 PRO A CA 1
ATOM 1586 C C . PRO A 1 201 ? 6.643 6.844 -17.980 1.00 93.69 201 PRO A C 1
ATOM 1588 O O . PRO A 1 201 ? 7.344 7.040 -18.964 1.00 93.69 201 PRO A O 1
ATOM 1591 N N . TRP A 1 202 ? 5.326 7.024 -18.002 1.00 92.31 202 TRP A N 1
ATOM 1592 C CA . TRP A 1 202 ? 4.586 7.405 -19.197 1.00 92.31 202 TRP A CA 1
ATOM 1593 C C . TRP A 1 202 ? 4.465 8.921 -19.428 1.00 92.31 202 TRP A C 1
ATOM 1595 O O . TRP A 1 202 ? 4.059 9.328 -20.514 1.00 92.31 202 TRP A O 1
ATOM 1605 N N . ASN A 1 203 ? 4.839 9.757 -18.449 1.00 88.62 203 ASN A N 1
ATOM 1606 C CA . ASN A 1 203 ? 4.701 11.217 -18.531 1.00 88.62 203 ASN A CA 1
ATOM 1607 C C . ASN A 1 203 ? 5.995 11.932 -18.951 1.00 88.62 203 ASN A C 1
ATOM 1609 O O . ASN A 1 203 ? 5.956 12.830 -19.787 1.00 88.62 203 ASN A O 1
ATOM 1613 N N . ALA A 1 204 ? 7.128 11.610 -18.314 1.00 81.12 204 ALA A N 1
ATOM 1614 C CA . ALA A 1 204 ? 8.406 12.308 -18.503 1.00 81.12 204 ALA A CA 1
ATOM 1615 C C . ALA A 1 204 ? 9.574 11.491 -17.909 1.00 81.12 204 ALA A C 1
ATOM 1617 O O . ALA A 1 204 ? 9.476 10.278 -17.733 1.00 81.12 204 ALA A O 1
ATOM 1618 N N . ARG A 1 205 ? 10.687 12.159 -17.555 1.00 87.06 205 ARG A N 1
ATOM 1619 C CA . ARG A 1 205 ? 11.828 11.540 -16.862 1.00 87.06 205 ARG A CA 1
ATOM 1620 C C . ARG A 1 205 ? 11.369 10.852 -15.572 1.00 87.06 205 ARG A C 1
ATOM 1622 O O . ARG A 1 205 ? 10.995 11.512 -14.606 1.00 87.06 205 ARG A O 1
ATOM 1629 N N . SER A 1 206 ? 11.477 9.531 -15.565 1.00 91.94 206 SER A N 1
ATOM 1630 C CA . SER A 1 206 ? 11.146 8.653 -14.447 1.00 91.94 206 SER A CA 1
ATOM 1631 C C . SER A 1 206 ? 12.232 7.585 -14.306 1.00 91.94 206 SER A C 1
ATOM 1633 O O . SER A 1 206 ? 12.755 7.113 -15.331 1.00 91.94 206 SER A O 1
ATOM 1635 N N . PRO A 1 207 ? 12.618 7.212 -13.075 1.00 91.31 207 PRO A N 1
ATOM 1636 C CA . PRO A 1 207 ? 13.595 6.155 -12.870 1.00 91.31 207 PRO A CA 1
ATOM 1637 C C . PRO A 1 207 ? 13.037 4.808 -13.349 1.00 91.31 207 PRO A C 1
ATOM 1639 O O . PRO A 1 207 ? 11.855 4.511 -13.187 1.00 91.31 207 PRO A O 1
ATOM 1642 N N . TYR A 1 208 ? 13.912 3.995 -13.945 1.00 93.69 208 TYR A N 1
ATOM 1643 C CA . TYR A 1 208 ? 13.597 2.663 -14.488 1.00 93.69 208 TYR A CA 1
ATOM 1644 C C . TYR A 1 208 ? 12.446 2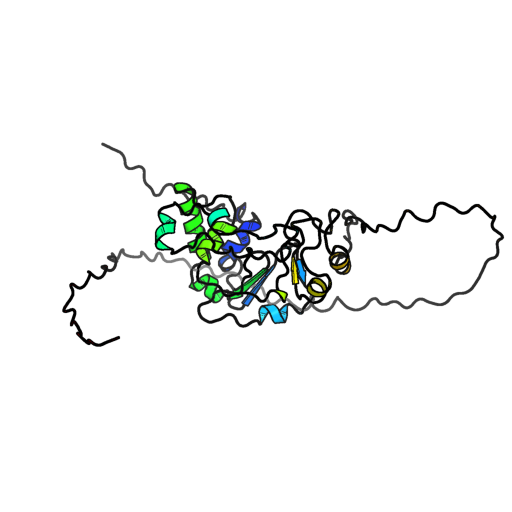.644 -15.514 1.00 93.69 208 TYR A C 1
ATOM 1646 O O . TYR A 1 208 ? 11.759 1.634 -15.663 1.00 93.69 208 TYR A O 1
ATOM 1654 N N . SER A 1 209 ? 12.221 3.750 -16.232 1.00 92.88 209 SER A N 1
ATOM 1655 C CA . SER A 1 209 ? 11.189 3.850 -17.279 1.00 92.88 209 SER A CA 1
ATOM 1656 C C . SER A 1 209 ? 11.335 2.781 -18.362 1.00 92.88 209 SER A C 1
ATOM 1658 O O . SER A 1 209 ? 10.336 2.265 -18.854 1.00 92.88 209 SER A O 1
ATOM 1660 N N . ASP A 1 210 ? 12.567 2.381 -18.669 1.00 92.81 210 ASP A N 1
ATOM 1661 C CA . ASP A 1 210 ? 12.872 1.286 -19.584 1.00 92.81 210 ASP A CA 1
ATOM 1662 C C . ASP A 1 210 ? 12.248 -0.049 -19.144 1.00 92.81 210 ASP A C 1
ATOM 1664 O O . ASP A 1 210 ? 11.814 -0.824 -19.990 1.00 92.81 210 ASP A O 1
ATOM 1668 N N . ILE A 1 211 ? 12.121 -0.304 -17.834 1.00 95.00 211 ILE A N 1
ATOM 1669 C CA . ILE A 1 211 ? 11.419 -1.490 -17.328 1.00 95.00 211 ILE A CA 1
ATOM 1670 C C . ILE A 1 211 ? 9.924 -1.401 -17.626 1.00 95.00 211 ILE A C 1
ATOM 1672 O O . ILE A 1 211 ? 9.380 -2.366 -18.155 1.00 95.00 211 ILE A O 1
ATOM 1676 N N . TRP A 1 212 ? 9.281 -0.267 -17.328 1.00 95.00 212 TRP A N 1
ATOM 1677 C CA . TRP A 1 212 ? 7.850 -0.064 -17.579 1.00 95.00 212 TRP A CA 1
ATOM 1678 C C . TRP A 1 212 ? 7.507 -0.200 -19.066 1.00 95.00 212 TRP A C 1
ATOM 1680 O O . TRP A 1 212 ? 6.547 -0.877 -19.424 1.00 95.00 212 TRP A O 1
ATOM 1690 N N . HIS A 1 213 ? 8.336 0.367 -19.947 1.00 92.81 213 HIS A N 1
ATOM 1691 C CA . HIS A 1 213 ? 8.109 0.310 -21.390 1.00 92.81 213 HIS A CA 1
ATOM 1692 C C . HIS A 1 213 ? 8.097 -1.113 -21.967 1.00 92.81 213 HIS A C 1
ATOM 1694 O O . HIS A 1 213 ? 7.452 -1.319 -22.990 1.00 92.81 213 HIS A O 1
ATOM 1700 N N . ARG A 1 214 ? 8.740 -2.099 -21.321 1.00 93.62 214 ARG A N 1
ATOM 1701 C CA . ARG A 1 214 ? 8.658 -3.514 -21.741 1.00 93.62 214 ARG A CA 1
ATOM 1702 C C . ARG A 1 214 ? 7.245 -4.092 -21.629 1.00 93.62 214 ARG A C 1
ATOM 1704 O O . ARG A 1 214 ? 6.929 -5.032 -22.344 1.00 93.62 214 ARG A O 1
ATOM 1711 N N . TYR A 1 215 ? 6.425 -3.533 -20.741 1.00 93.25 215 TYR A N 1
ATOM 1712 C CA . TYR A 1 215 ? 5.050 -3.967 -20.479 1.00 93.25 215 TYR A CA 1
ATOM 1713 C C . TYR A 1 215 ? 4.009 -3.040 -21.114 1.00 93.25 215 TYR A C 1
ATOM 1715 O O . TYR A 1 215 ? 2.810 -3.282 -20.990 1.00 93.25 215 TYR A O 1
ATOM 1723 N N . PHE A 1 216 ? 4.441 -1.960 -21.773 1.00 92.25 216 PHE A N 1
ATOM 1724 C CA . PHE A 1 216 ? 3.520 -1.015 -22.384 1.00 92.25 216 PHE A CA 1
ATOM 1725 C C . PHE A 1 216 ? 2.777 -1.667 -23.553 1.00 92.25 216 PHE A C 1
ATOM 1727 O O . PHE A 1 216 ? 3.381 -2.053 -24.554 1.00 92.25 216 PHE A O 1
ATOM 1734 N N . VAL A 1 217 ? 1.452 -1.722 -23.440 1.00 92.00 217 VAL A N 1
ATOM 1735 C CA . VAL A 1 217 ? 0.563 -2.120 -24.531 1.00 92.00 217 VAL A CA 1
ATOM 1736 C C . VAL A 1 217 ? 0.182 -0.864 -25.322 1.00 92.00 217 VAL A C 1
ATOM 1738 O O . VAL A 1 217 ? -0.370 0.066 -24.727 1.00 92.00 217 VAL A O 1
ATOM 1741 N N . PRO A 1 218 ? 0.462 -0.799 -26.639 1.00 91.69 218 PRO A N 1
ATOM 1742 C CA . PRO A 1 218 ? 0.081 0.342 -27.464 1.00 91.69 218 PRO A CA 1
ATOM 1743 C C . PRO A 1 218 ? -1.417 0.644 -27.382 1.00 91.69 218 PRO A C 1
ATOM 1745 O O . PRO A 1 218 ? -2.243 -0.263 -27.473 1.00 91.69 218 PRO A O 1
ATOM 1748 N N . ASP A 1 219 ? -1.768 1.925 -27.254 1.00 92.19 219 ASP A N 1
ATOM 1749 C CA . ASP A 1 219 ? -3.165 2.361 -27.263 1.00 92.19 219 ASP A CA 1
ATOM 1750 C C . ASP A 1 219 ? -3.797 2.060 -28.634 1.00 92.19 219 ASP A C 1
ATOM 1752 O O . ASP A 1 219 ? -3.361 2.641 -29.638 1.00 92.19 219 ASP A O 1
ATOM 1756 N N . PRO A 1 220 ? -4.841 1.210 -28.703 1.00 93.69 220 PRO A N 1
ATOM 1757 C CA . PRO A 1 220 ? -5.484 0.856 -29.965 1.00 93.69 220 PRO A CA 1
ATOM 1758 C C . PRO A 1 220 ? -6.158 2.058 -30.642 1.00 93.69 220 PRO A C 1
ATOM 1760 O O . PRO A 1 220 ? -6.393 2.022 -31.847 1.00 93.69 220 PRO A O 1
ATOM 1763 N N . THR A 1 221 ? -6.453 3.136 -29.902 1.00 95.81 221 THR A N 1
ATOM 1764 C CA . THR A 1 221 ? -7.020 4.374 -30.460 1.00 95.81 221 THR A CA 1
ATOM 1765 C C . THR A 1 221 ? -5.962 5.337 -30.998 1.00 95.81 221 THR A C 1
ATOM 1767 O O . THR A 1 221 ? -6.303 6.312 -31.665 1.00 95.81 221 THR A O 1
ATOM 1770 N N . GLY A 1 222 ? -4.679 5.094 -30.707 1.00 92.06 222 GLY A N 1
ATOM 1771 C CA . GLY A 1 222 ? -3.562 5.948 -31.113 1.00 92.06 222 GLY A CA 1
ATOM 1772 C C . GLY A 1 222 ? -3.556 7.352 -30.494 1.00 92.06 222 GLY A C 1
ATOM 1773 O O . GLY A 1 222 ? -2.737 8.179 -30.898 1.00 92.06 222 GLY A O 1
ATOM 1774 N N . ARG A 1 223 ? -4.444 7.637 -29.531 1.00 93.06 223 ARG A N 1
ATOM 1775 C CA . ARG A 1 223 ? -4.558 8.941 -28.855 1.00 93.06 223 ARG A CA 1
ATOM 1776 C C . ARG A 1 223 ? -3.487 9.118 -27.792 1.00 93.06 223 ARG A C 1
ATOM 1778 O O . ARG A 1 223 ? -3.054 10.239 -27.535 1.00 93.06 223 ARG A O 1
ATOM 1785 N N . PHE A 1 224 ? -3.061 8.018 -27.187 1.00 91.62 224 PHE A N 1
ATOM 1786 C CA . PHE A 1 224 ? -2.030 8.001 -26.174 1.00 91.62 224 PHE A CA 1
ATOM 1787 C C . PHE A 1 224 ? -0.709 7.460 -26.722 1.00 91.62 224 PHE A C 1
ATOM 1789 O O . PHE A 1 224 ? -0.636 6.385 -27.319 1.00 91.62 224 PHE A O 1
ATOM 1796 N N . ARG A 1 225 ? 0.367 8.204 -26.463 1.00 89.31 225 ARG A N 1
ATOM 1797 C CA . ARG A 1 225 ? 1.743 7.744 -26.636 1.00 89.31 225 ARG A CA 1
ATOM 1798 C C . ARG A 1 225 ? 2.516 8.100 -25.372 1.00 89.31 225 ARG A C 1
ATOM 1800 O O . ARG A 1 225 ? 2.477 9.266 -24.975 1.00 89.31 225 ARG A O 1
ATOM 1807 N N . PRO A 1 226 ? 3.209 7.140 -24.744 1.00 89.81 226 PRO A N 1
ATOM 1808 C CA . PRO A 1 226 ? 4.038 7.451 -23.597 1.00 89.81 226 PRO A CA 1
ATOM 1809 C C . PRO A 1 226 ? 5.186 8.356 -24.043 1.00 89.81 226 PRO A C 1
ATOM 1811 O O . PRO A 1 226 ? 5.615 8.306 -25.202 1.00 89.81 226 PRO A O 1
ATOM 1814 N N . ALA A 1 227 ? 5.689 9.176 -23.121 1.00 84.62 227 ALA A N 1
ATOM 1815 C CA . ALA A 1 227 ? 6.879 9.974 -23.377 1.00 84.62 227 ALA A CA 1
ATOM 1816 C C . ALA A 1 227 ? 7.997 9.085 -23.945 1.00 84.62 227 ALA A C 1
ATOM 1818 O O . ALA A 1 227 ? 8.280 8.003 -23.426 1.00 84.62 227 ALA A O 1
ATOM 1819 N N . SER A 1 228 ? 8.606 9.524 -25.048 1.00 69.50 228 SER A N 1
ATOM 1820 C CA . SER A 1 228 ? 9.721 8.813 -25.669 1.00 69.50 228 SER A CA 1
ATOM 1821 C C . SER A 1 228 ? 10.841 8.628 -24.651 1.00 69.50 228 SER A C 1
ATOM 1823 O O . SER A 1 228 ? 11.106 9.550 -23.872 1.00 69.50 228 SER A O 1
ATOM 1825 N N . HIS A 1 229 ? 11.512 7.468 -24.689 1.00 61.84 229 HIS A N 1
ATOM 1826 C CA . HIS A 1 229 ? 12.704 7.216 -23.882 1.00 61.84 229 HIS A CA 1
ATOM 1827 C C . HIS A 1 229 ? 13.595 8.451 -23.951 1.00 61.84 229 HIS A C 1
ATOM 1829 O O . HIS A 1 229 ? 14.036 8.842 -25.033 1.00 61.84 229 HIS A O 1
ATOM 1835 N N . GLY A 1 230 ? 13.854 9.073 -22.803 1.00 49.62 230 GLY A N 1
ATOM 1836 C CA . GLY A 1 230 ? 14.905 10.069 -22.662 1.00 49.62 230 GLY A CA 1
ATOM 1837 C C . GLY A 1 230 ? 16.263 9.391 -22.822 1.00 49.62 230 GLY A C 1
ATOM 1838 O O . GLY A 1 230 ? 17.028 9.301 -21.868 1.00 49.62 230 GLY A O 1
ATOM 1839 N N . GLY A 1 231 ? 16.536 8.857 -24.011 1.00 38.62 231 GLY A N 1
ATOM 1840 C CA . GLY A 1 231 ? 17.842 8.407 -24.429 1.00 38.62 231 GLY A CA 1
ATOM 1841 C C . GLY A 1 231 ? 18.678 9.641 -24.707 1.00 38.62 231 GLY A C 1
ATOM 1842 O O . GLY A 1 231 ? 18.552 10.270 -25.756 1.00 38.62 231 GLY A O 1
ATOM 1843 N N . GLY A 1 232 ? 19.564 9.972 -23.774 1.00 39.06 232 GLY A N 1
ATOM 1844 C CA . GLY A 1 232 ? 20.795 10.670 -24.113 1.00 39.06 232 GLY A CA 1
ATOM 1845 C C . GLY A 1 232 ? 21.609 9.791 -25.063 1.00 39.06 232 GLY A C 1
ATOM 1846 O O . GLY A 1 232 ? 22.483 9.063 -24.618 1.00 39.06 232 GLY A O 1
ATOM 1847 N N . ALA A 1 233 ? 21.256 9.803 -26.348 1.00 38.72 233 ALA A N 1
ATOM 1848 C CA . ALA A 1 233 ? 21.994 9.186 -27.452 1.00 38.72 233 ALA A CA 1
ATOM 1849 C C . ALA A 1 233 ? 21.530 9.743 -28.816 1.00 38.72 233 ALA A C 1
ATOM 1851 O O . ALA A 1 233 ? 21.490 9.028 -29.810 1.00 38.72 233 ALA A O 1
ATOM 1852 N N . ALA A 1 234 ? 21.157 11.024 -28.875 1.00 35.56 234 ALA A N 1
ATOM 1853 C CA . ALA A 1 234 ? 20.872 11.726 -30.128 1.00 35.56 234 ALA A CA 1
ATOM 1854 C C . ALA A 1 234 ? 21.474 13.140 -30.101 1.00 35.56 234 ALA A C 1
ATOM 1856 O O . ALA A 1 234 ? 20.789 14.135 -30.292 1.00 35.56 234 ALA A O 1
ATOM 1857 N N . SER A 1 235 ? 22.768 13.234 -29.795 1.00 35.03 235 SER A N 1
ATOM 1858 C CA . SER A 1 235 ? 23.591 14.393 -30.158 1.00 35.03 235 SER A CA 1
ATOM 1859 C C . SER A 1 235 ? 25.058 13.983 -30.127 1.00 35.03 235 SER A C 1
ATOM 1861 O O . SER A 1 235 ? 25.790 14.305 -29.204 1.00 35.03 235 SER A O 1
ATOM 1863 N N . LEU A 1 236 ? 25.451 13.151 -31.088 1.00 37.56 236 LEU A N 1
ATOM 1864 C CA . LEU A 1 236 ? 26.840 12.863 -31.450 1.00 37.56 236 LEU A CA 1
ATOM 1865 C C . LEU A 1 236 ? 26.797 12.138 -32.798 1.00 37.56 236 LEU A C 1
ATOM 1867 O O . LEU A 1 236 ? 27.059 10.954 -32.866 1.00 37.56 236 LEU A O 1
ATOM 1871 N N . MET A 1 237 ? 26.347 12.824 -33.847 1.00 32.81 237 MET A N 1
ATOM 1872 C CA . MET A 1 237 ? 26.664 12.531 -35.255 1.00 32.81 237 MET A CA 1
ATOM 1873 C C . MET A 1 237 ? 26.189 13.734 -36.090 1.00 32.81 237 MET A C 1
ATOM 1875 O O . MET A 1 237 ? 25.272 13.660 -36.898 1.00 32.81 237 MET A O 1
ATOM 1879 N N . SER A 1 238 ? 26.799 14.892 -35.846 1.00 34.56 238 SER A N 1
ATOM 1880 C CA . SER A 1 238 ? 26.756 16.037 -36.756 1.00 34.56 238 SER A CA 1
ATOM 1881 C C . SER A 1 238 ? 28.200 16.421 -37.025 1.00 34.56 238 SER A C 1
ATOM 1883 O O . SER A 1 238 ? 28.775 17.257 -36.330 1.00 34.56 238 SER A O 1
ATOM 1885 N N . GLY A 1 239 ? 28.809 15.751 -37.998 1.00 32.97 239 GLY A N 1
ATOM 1886 C CA . GLY A 1 239 ? 30.163 16.080 -38.409 1.00 32.97 239 GLY A CA 1
ATOM 1887 C C . GLY A 1 239 ? 30.838 15.006 -39.240 1.00 32.97 239 GLY A C 1
ATOM 1888 O O . GLY A 1 239 ? 31.866 14.511 -38.809 1.00 32.97 239 GLY A O 1
ATOM 1889 N N . GLN A 1 240 ? 30.309 14.682 -40.426 1.00 33.88 240 GLN A N 1
ATOM 1890 C CA . GLN A 1 240 ? 31.164 14.354 -41.576 1.00 33.88 240 GLN A CA 1
ATOM 1891 C C . GLN A 1 240 ? 30.403 14.412 -42.915 1.00 33.88 240 GLN A C 1
ATOM 1893 O O . GLN A 1 240 ? 29.617 13.551 -43.287 1.00 33.88 240 GLN A O 1
ATOM 1898 N N . ARG A 1 241 ? 30.650 15.535 -43.593 1.00 32.06 241 ARG A N 1
ATOM 1899 C CA . ARG A 1 241 ? 30.768 15.797 -45.036 1.00 32.06 241 ARG A CA 1
ATOM 1900 C C . ARG A 1 241 ? 30.414 14.659 -46.029 1.00 32.06 241 ARG A C 1
ATOM 1902 O O . ARG A 1 241 ? 31.187 13.736 -46.235 1.00 32.06 241 ARG A O 1
ATOM 1909 N N . SER A 1 242 ? 29.293 14.871 -46.724 1.00 31.12 242 SER A N 1
ATOM 1910 C CA . SER A 1 242 ? 29.015 14.692 -48.167 1.00 31.12 242 SER A CA 1
ATOM 1911 C C . SER A 1 242 ? 29.917 13.768 -49.009 1.00 31.12 242 SER A C 1
ATOM 1913 O O . SER A 1 242 ? 31.048 14.145 -49.315 1.00 31.12 242 SER A O 1
ATOM 1915 N N . GLN A 1 243 ? 29.336 12.679 -49.541 1.00 29.97 243 GLN A N 1
ATOM 1916 C CA . GLN A 1 243 ? 29.580 12.185 -50.909 1.00 29.97 243 GLN A CA 1
ATOM 1917 C C . GLN A 1 243 ? 28.277 11.640 -51.541 1.00 29.97 243 GLN A C 1
ATOM 1919 O O . GLN A 1 243 ? 27.406 11.117 -50.851 1.00 29.97 243 GLN A O 1
ATOM 1924 N N . ARG A 1 244 ? 28.136 11.854 -52.859 1.00 29.84 244 ARG A N 1
ATOM 1925 C CA . ARG A 1 244 ? 26.963 11.595 -53.726 1.00 29.84 244 ARG A CA 1
ATOM 1926 C C . ARG A 1 244 ? 26.641 10.100 -53.934 1.00 29.84 244 ARG A C 1
ATOM 1928 O O . ARG A 1 244 ? 27.550 9.282 -53.846 1.00 29.84 244 ARG A O 1
ATOM 1935 N N . PRO A 1 245 ? 25.396 9.756 -54.334 1.00 33.78 245 PRO A N 1
ATOM 1936 C CA . PRO A 1 245 ? 24.966 8.378 -54.558 1.00 33.78 245 PRO A CA 1
ATOM 1937 C C . PRO A 1 245 ? 25.230 7.897 -55.995 1.00 33.78 245 PRO A C 1
ATOM 1939 O O . PRO A 1 245 ? 25.132 8.667 -56.951 1.00 33.78 245 PRO A O 1
ATOM 1942 N N . THR A 1 246 ? 25.476 6.595 -56.148 1.00 29.58 246 THR A N 1
ATOM 1943 C CA . THR A 1 246 ? 25.297 5.855 -57.408 1.00 29.58 246 THR A CA 1
ATOM 1944 C C . THR A 1 246 ? 24.329 4.696 -57.177 1.00 29.58 246 THR A C 1
ATOM 1946 O O . THR A 1 246 ? 24.302 4.093 -56.107 1.00 29.58 246 THR A O 1
ATOM 1949 N N . ALA A 1 247 ? 23.464 4.471 -58.164 1.00 29.64 247 ALA A N 1
ATOM 1950 C CA . ALA A 1 247 ? 22.311 3.585 -58.111 1.00 29.64 247 ALA A CA 1
ATOM 1951 C C . ALA A 1 247 ? 22.632 2.175 -58.627 1.00 29.64 247 ALA A C 1
ATOM 1953 O O . ALA A 1 247 ? 23.335 2.042 -59.626 1.00 29.64 247 ALA A O 1
ATOM 1954 N N . ALA A 1 248 ? 22.023 1.156 -58.013 1.00 27.06 248 ALA A N 1
ATOM 1955 C CA . ALA A 1 248 ? 21.614 -0.091 -58.663 1.00 27.06 248 ALA A CA 1
ATOM 1956 C C . ALA A 1 248 ? 20.560 -0.825 -57.801 1.00 27.06 248 ALA A C 1
ATOM 1958 O O . ALA A 1 248 ? 20.702 -0.945 -56.587 1.00 27.06 248 ALA A O 1
ATOM 1959 N N . GLN A 1 249 ? 19.504 -1.304 -58.454 1.00 27.28 249 GLN A N 1
ATOM 1960 C CA . GLN A 1 249 ? 18.416 -2.190 -57.997 1.00 27.28 249 GLN A CA 1
ATOM 1961 C C . GLN A 1 249 ? 18.347 -3.360 -59.017 1.00 27.28 249 GLN A C 1
ATOM 1963 O O . GLN A 1 249 ? 18.928 -3.202 -60.094 1.00 27.28 249 GLN A O 1
ATOM 1968 N N . PRO A 1 250 ? 17.529 -4.426 -58.849 1.00 44.78 250 PRO A N 1
ATOM 1969 C CA . PRO A 1 250 ? 16.953 -5.049 -57.646 1.00 44.78 250 PRO A CA 1
ATOM 1970 C C . PRO A 1 250 ? 17.031 -6.611 -57.674 1.00 44.78 250 PRO A C 1
ATOM 1972 O O . PRO A 1 250 ? 17.590 -7.203 -58.592 1.00 44.78 250 PRO A O 1
ATOM 1975 N N . ASP A 1 251 ? 16.350 -7.242 -56.701 1.00 28.36 251 ASP A N 1
ATOM 1976 C CA . ASP A 1 251 ? 15.534 -8.478 -56.826 1.00 28.36 251 ASP A CA 1
ATOM 1977 C C . ASP A 1 251 ? 16.042 -9.760 -56.112 1.00 28.36 251 ASP A C 1
ATOM 1979 O O . ASP A 1 251 ? 16.975 -10.417 -56.559 1.00 28.36 251 ASP A O 1
ATOM 1983 N N . ARG A 1 252 ? 15.374 -10.177 -55.017 1.00 29.41 252 ARG A N 1
ATOM 1984 C CA . ARG A 1 252 ? 14.370 -11.271 -55.021 1.00 29.41 252 ARG A CA 1
ATOM 1985 C C . ARG A 1 252 ? 13.898 -11.704 -53.618 1.00 29.41 252 ARG A C 1
ATOM 1987 O O . ARG A 1 252 ? 14.678 -12.013 -52.728 1.00 29.41 252 ARG A O 1
ATOM 1994 N N . ARG A 1 253 ? 12.564 -11.765 -53.523 1.00 26.67 253 ARG A N 1
ATOM 1995 C CA . ARG A 1 253 ? 11.636 -12.528 -52.658 1.00 26.67 253 ARG A CA 1
ATOM 1996 C C . ARG A 1 253 ? 12.195 -13.616 -51.719 1.00 26.67 253 ARG A C 1
ATOM 1998 O O . ARG A 1 253 ? 12.841 -14.540 -52.196 1.00 26.67 253 ARG A O 1
ATOM 2005 N N . LEU A 1 254 ? 11.662 -13.653 -50.487 1.00 27.62 254 LEU A N 1
ATOM 2006 C CA . LEU A 1 254 ? 11.080 -14.869 -49.883 1.00 27.62 254 LEU A CA 1
ATOM 2007 C C . LEU A 1 254 ? 10.106 -14.552 -48.715 1.00 27.62 254 LEU A C 1
ATOM 2009 O O . LEU A 1 254 ? 10.476 -13.903 -47.745 1.00 27.62 254 LEU A O 1
ATOM 2013 N N . ASN A 1 255 ? 8.853 -14.985 -48.920 1.00 27.73 255 ASN A N 1
ATOM 2014 C CA . ASN A 1 255 ? 7.690 -15.288 -48.053 1.00 27.73 255 ASN A CA 1
ATOM 2015 C C . ASN A 1 255 ? 7.804 -15.014 -46.534 1.00 27.73 255 ASN A C 1
ATOM 2017 O O . ASN A 1 255 ? 8.714 -15.506 -45.882 1.00 27.73 255 ASN A O 1
ATOM 2021 N N . MET A 1 256 ? 6.930 -14.202 -45.922 1.00 25.89 256 MET A N 1
ATOM 2022 C CA . MET A 1 256 ? 5.574 -14.543 -45.425 1.00 25.89 256 MET A CA 1
ATOM 2023 C C . MET A 1 256 ? 5.453 -15.920 -44.754 1.00 25.89 256 MET A C 1
ATOM 2025 O O . MET A 1 256 ? 5.191 -16.914 -45.429 1.00 25.89 256 MET A O 1
ATOM 2029 N N . LEU A 1 257 ? 5.529 -15.927 -43.420 1.00 27.94 257 LEU A N 1
ATOM 2030 C CA . LEU A 1 257 ? 4.740 -16.813 -42.568 1.00 27.94 257 LEU A CA 1
ATOM 2031 C C . LEU A 1 257 ? 4.087 -15.985 -41.455 1.00 27.94 257 LEU A C 1
ATOM 2033 O O . LEU A 1 257 ? 4.683 -15.075 -40.884 1.00 27.94 257 LEU A O 1
ATOM 2037 N N . ASP A 1 258 ? 2.812 -16.290 -41.284 1.00 30.25 258 ASP A N 1
ATOM 2038 C CA . ASP A 1 258 ? 1.760 -15.631 -40.527 1.00 30.25 258 ASP A CA 1
ATOM 2039 C C . ASP A 1 258 ? 1.693 -16.294 -39.140 1.00 30.25 258 ASP A C 1
ATOM 2041 O O . ASP A 1 258 ? 1.444 -17.495 -39.054 1.00 30.25 258 ASP A O 1
ATOM 2045 N N . GLU A 1 259 ? 1.933 -15.555 -38.054 1.00 30.16 259 GLU A N 1
ATOM 2046 C CA . GLU A 1 259 ? 1.659 -16.017 -36.682 1.00 30.16 259 GLU A CA 1
ATOM 2047 C C . GLU A 1 259 ? 0.467 -15.235 -36.120 1.00 30.16 259 GLU A C 1
ATOM 2049 O O . GLU A 1 259 ? 0.586 -14.292 -35.338 1.00 30.16 259 GLU A O 1
ATOM 2054 N N . ARG A 1 260 ? -0.725 -15.637 -36.569 1.00 30.33 260 ARG A N 1
ATOM 2055 C CA . ARG A 1 260 ? -2.026 -15.274 -35.996 1.00 30.33 260 ARG A CA 1
ATOM 2056 C C . ARG A 1 260 ? -2.690 -16.491 -35.355 1.00 30.33 260 ARG A C 1
ATOM 2058 O O . ARG A 1 260 ? -3.690 -16.964 -35.868 1.00 30.33 260 ARG A O 1
ATOM 2065 N N . VAL A 1 261 ? -2.180 -16.982 -34.230 1.00 28.02 261 VAL A N 1
ATOM 2066 C CA . VAL A 1 261 ? -2.907 -17.824 -33.251 1.00 28.02 261 VAL A CA 1
ATOM 2067 C C . VAL A 1 261 ? -2.084 -17.682 -31.960 1.00 28.02 261 VAL A C 1
ATOM 2069 O O . VAL A 1 261 ? -0.882 -17.892 -32.002 1.00 28.02 261 VAL A O 1
ATOM 2072 N N . ILE A 1 262 ? -2.557 -17.181 -30.818 1.00 31.25 262 ILE A N 1
ATOM 2073 C CA . ILE A 1 262 ? -3.425 -17.834 -29.829 1.00 31.25 262 ILE A CA 1
ATOM 2074 C C . ILE A 1 262 ? -3.820 -16.722 -28.837 1.00 31.25 262 ILE A C 1
ATOM 2076 O O . ILE A 1 262 ? -2.948 -16.227 -28.141 1.00 31.25 262 ILE A O 1
ATOM 2080 N N . PHE A 1 263 ? -5.088 -16.298 -28.796 1.00 27.72 263 PHE A N 1
ATOM 2081 C CA . PHE A 1 263 ? -5.774 -15.693 -27.627 1.00 27.72 263 PHE A CA 1
ATOM 2082 C C . PHE A 1 263 ? -7.232 -15.384 -28.014 1.00 27.72 263 PHE A C 1
ATOM 2084 O O . PHE A 1 263 ? -7.702 -14.251 -27.995 1.00 27.72 263 PHE A O 1
ATOM 2091 N N . ARG A 1 264 ? -7.953 -16.411 -28.457 1.00 30.81 264 ARG A N 1
ATOM 2092 C CA . ARG A 1 264 ? -9.406 -16.389 -28.662 1.00 30.81 264 ARG A CA 1
ATOM 2093 C C . ARG A 1 264 ? -9.854 -17.840 -28.605 1.00 30.81 264 ARG A C 1
ATOM 2095 O O . ARG A 1 264 ? -9.867 -18.476 -29.641 1.00 30.81 264 ARG A O 1
ATOM 2102 N N . ASP A 1 265 ? -10.046 -18.367 -27.394 1.00 29.00 265 ASP A N 1
ATOM 2103 C CA . ASP A 1 265 ? -10.804 -19.616 -27.175 1.00 29.00 265 ASP A CA 1
ATOM 2104 C C . ASP A 1 265 ? -11.124 -19.927 -25.694 1.00 29.00 265 ASP A C 1
ATOM 2106 O O . ASP A 1 265 ? -11.295 -21.083 -25.321 1.00 29.00 265 ASP A O 1
ATOM 2110 N N . SER A 1 266 ? -11.280 -18.912 -24.829 1.00 30.44 266 SER A N 1
ATOM 2111 C CA . SER A 1 266 ? -11.730 -19.149 -23.436 1.00 30.44 266 SER A CA 1
ATOM 2112 C C . SER A 1 266 ? -12.909 -18.293 -22.966 1.00 30.44 266 SER A C 1
ATOM 2114 O O . SER A 1 266 ? -13.193 -18.266 -21.775 1.00 30.44 266 SER A O 1
ATOM 2116 N N . PHE A 1 267 ? -13.635 -17.626 -23.867 1.00 31.39 267 PHE A N 1
ATOM 2117 C CA . PHE A 1 267 ? -14.805 -16.817 -23.492 1.00 31.39 267 PHE A CA 1
ATOM 2118 C C . PHE A 1 267 ? -16.012 -17.016 -24.416 1.00 31.39 267 PHE A C 1
ATOM 2120 O O . PHE A 1 267 ? -16.751 -16.078 -24.641 1.00 31.39 267 PHE A O 1
ATOM 2127 N N . ASP A 1 268 ? -16.242 -18.228 -24.931 1.00 32.16 268 ASP A N 1
ATOM 2128 C CA . ASP A 1 268 ? -17.475 -18.542 -25.675 1.00 32.16 268 ASP A CA 1
ATOM 2129 C C . ASP A 1 268 ? -17.895 -20.011 -25.489 1.00 32.16 268 ASP A C 1
ATOM 2131 O O . ASP A 1 268 ? -17.966 -20.781 -26.440 1.00 32.16 268 ASP A O 1
ATOM 2135 N N . LYS A 1 269 ? -18.181 -20.425 -24.246 1.00 29.98 269 LYS A N 1
ATOM 2136 C CA . LYS A 1 269 ? -19.061 -21.578 -23.957 1.00 29.98 269 LYS A CA 1
ATOM 2137 C C . LYS A 1 269 ? -19.827 -21.369 -22.651 1.00 29.98 269 LYS A C 1
ATOM 2139 O O . LYS A 1 269 ? -19.529 -21.978 -21.631 1.00 29.98 269 LYS A O 1
ATOM 2144 N N . ALA A 1 270 ? -20.864 -20.544 -22.713 1.00 30.67 270 ALA A N 1
ATOM 2145 C CA . ALA A 1 270 ? -22.022 -20.678 -21.839 1.00 30.67 270 ALA A CA 1
ATOM 2146 C C . ALA A 1 270 ? -23.269 -20.634 -22.732 1.00 30.67 270 ALA A C 1
ATOM 2148 O O . ALA A 1 270 ? -23.638 -19.584 -23.247 1.00 30.67 270 ALA A O 1
ATOM 2149 N N . SER A 1 271 ? -23.864 -21.799 -22.997 1.00 30.28 271 SER A N 1
ATOM 2150 C CA . SER A 1 271 ? -25.198 -21.880 -23.605 1.00 30.28 271 SER A CA 1
ATOM 2151 C C . SER A 1 271 ? -26.275 -21.599 -22.547 1.00 30.28 271 SER A C 1
ATOM 2153 O O . SER A 1 271 ? -26.044 -21.869 -21.367 1.00 30.28 271 SER A O 1
ATOM 2155 N N . PRO A 1 272 ? -27.433 -21.046 -22.947 1.00 30.80 272 PRO A N 1
ATOM 2156 C CA . PRO A 1 272 ? -28.393 -20.447 -22.032 1.00 30.80 272 PRO A CA 1
ATOM 2157 C C . PRO A 1 272 ? -29.300 -21.516 -21.419 1.00 30.80 272 PRO A C 1
ATOM 2159 O O . PRO A 1 272 ? -29.954 -22.273 -22.132 1.00 30.80 272 PRO A O 1
ATOM 2162 N N . SER A 1 273 ? -29.368 -21.554 -20.091 1.00 31.03 273 SER A N 1
ATOM 2163 C CA . SER A 1 273 ? -30.376 -22.315 -19.356 1.00 31.03 273 SER A CA 1
ATOM 2164 C C . SER A 1 273 ? -31.418 -21.343 -18.813 1.00 31.03 273 SER A C 1
ATOM 2166 O O . SER A 1 273 ? -31.183 -20.678 -17.812 1.00 31.03 273 SER A O 1
ATOM 2168 N N . THR A 1 274 ? -32.536 -21.290 -19.534 1.00 29.22 274 THR A N 1
ATOM 2169 C CA . THR A 1 274 ? -33.921 -21.140 -19.060 1.00 29.22 274 THR A CA 1
ATOM 2170 C C . THR A 1 274 ? -34.214 -20.035 -18.041 1.00 29.22 274 THR A C 1
ATOM 2172 O O . THR A 1 274 ? -33.942 -20.155 -16.851 1.00 29.22 274 THR A O 1
ATOM 2175 N N . ALA A 1 275 ? -34.872 -18.988 -18.538 1.00 32.41 275 ALA A N 1
ATOM 2176 C CA . ALA A 1 275 ? -35.581 -17.997 -17.747 1.00 32.41 275 ALA A CA 1
ATOM 2177 C C . ALA A 1 275 ? -36.683 -18.652 -16.899 1.00 32.41 275 ALA A C 1
ATOM 2179 O O . ALA A 1 275 ? -37.501 -19.411 -17.422 1.00 32.41 275 ALA A O 1
ATOM 2180 N N . MET A 1 276 ? -36.719 -18.307 -15.616 1.00 26.16 276 MET A N 1
ATOM 2181 C CA . MET A 1 276 ? -37.880 -18.485 -14.756 1.00 26.16 276 MET A CA 1
ATOM 2182 C C . MET A 1 276 ? -37.886 -17.325 -13.751 1.00 26.16 276 MET A C 1
ATOM 2184 O O . MET A 1 276 ? -37.027 -17.241 -12.882 1.00 26.16 276 MET A O 1
ATOM 2188 N N . GLU A 1 277 ? -38.826 -16.406 -13.934 1.00 28.64 277 GLU A N 1
ATOM 2189 C CA . GLU A 1 277 ? -39.334 -15.458 -12.936 1.00 28.64 277 GLU A CA 1
ATOM 2190 C C . GLU A 1 277 ? -40.862 -15.409 -13.129 1.00 28.64 277 GLU A C 1
ATOM 2192 O O . GLU A 1 277 ? -41.312 -15.664 -14.256 1.00 28.64 277 GLU A O 1
ATOM 2197 N N . PRO A 1 278 ? -41.671 -14.990 -12.139 1.00 37.84 278 PRO A N 1
ATOM 2198 C CA . PRO A 1 278 ? -41.400 -14.827 -10.704 1.00 37.84 278 PRO A CA 1
ATOM 2199 C C . PRO A 1 278 ? -42.427 -15.592 -9.834 1.00 37.84 278 PRO A C 1
ATOM 2201 O O . PRO A 1 278 ? -43.542 -15.845 -10.277 1.00 37.84 278 PRO A O 1
ATOM 2204 N N . ASP A 1 279 ? -42.093 -15.884 -8.576 1.00 26.61 279 ASP A N 1
ATOM 2205 C CA . ASP A 1 279 ? -43.107 -16.085 -7.530 1.00 26.61 279 ASP A CA 1
ATOM 2206 C C . ASP A 1 279 ? -42.914 -14.976 -6.492 1.00 26.61 279 ASP A C 1
ATOM 2208 O O . ASP A 1 279 ? -41.927 -14.945 -5.753 1.00 26.61 279 ASP A O 1
ATOM 2212 N N . GLU A 1 280 ? -43.837 -14.013 -6.509 1.00 35.94 280 GLU A N 1
ATOM 2213 C CA . GLU A 1 280 ? -44.064 -13.106 -5.393 1.00 35.94 280 GLU A CA 1
ATOM 2214 C C . GLU A 1 280 ? -44.841 -13.859 -4.314 1.00 35.94 280 GLU A C 1
ATOM 2216 O O . GLU A 1 280 ? -45.924 -14.370 -4.584 1.00 35.94 280 GLU A O 1
ATOM 2221 N N . ASP A 1 281 ? -44.327 -13.858 -3.085 1.00 32.59 281 ASP A N 1
ATOM 2222 C CA . ASP A 1 281 ? -45.144 -14.084 -1.897 1.00 32.59 281 ASP A CA 1
ATOM 2223 C C . ASP A 1 281 ? -44.766 -13.067 -0.803 1.00 32.59 281 ASP A C 1
ATOM 2225 O O . ASP A 1 281 ? -43.608 -12.641 -0.707 1.00 32.59 281 ASP A O 1
ATOM 2229 N N . PRO A 1 282 ? -45.750 -12.608 -0.011 1.00 32.38 282 PRO A N 1
ATOM 2230 C CA . PRO A 1 282 ? -45.701 -11.332 0.687 1.00 32.38 282 PRO A CA 1
ATOM 2231 C C . PRO A 1 282 ? -44.859 -11.377 1.965 1.00 32.38 282 PRO A C 1
ATOM 2233 O O . PRO A 1 282 ? -44.921 -12.314 2.761 1.00 32.38 282 PRO A O 1
ATOM 2236 N N . ILE A 1 283 ? -44.125 -10.290 2.201 1.00 32.12 283 ILE A N 1
ATOM 2237 C CA . ILE A 1 283 ? -43.429 -10.021 3.460 1.00 32.12 283 ILE A CA 1
ATOM 2238 C C . ILE A 1 283 ? -44.479 -9.890 4.573 1.00 32.12 283 ILE A C 1
ATOM 2240 O O . ILE A 1 283 ? -45.264 -8.943 4.592 1.00 32.12 283 ILE A O 1
ATOM 2244 N N . GLN A 1 284 ? -44.491 -10.846 5.503 1.00 30.91 284 GLN A N 1
ATOM 2245 C CA . GLN A 1 284 ? -45.154 -10.697 6.794 1.00 30.91 284 GLN A CA 1
ATOM 2246 C C . GLN A 1 284 ? -44.298 -9.809 7.704 1.00 30.91 284 GLN A C 1
ATOM 2248 O O . GLN A 1 284 ? -43.136 -10.118 7.975 1.00 30.91 284 GLN A O 1
ATOM 2253 N N . ASP A 1 285 ? -44.901 -8.725 8.191 1.00 30.56 285 ASP A N 1
ATOM 2254 C CA . ASP A 1 285 ? -44.377 -7.881 9.261 1.00 30.56 285 ASP A CA 1
ATOM 2255 C C . ASP A 1 285 ? -44.126 -8.715 10.525 1.00 30.56 285 ASP A C 1
ATOM 2257 O O . ASP A 1 285 ? -45.057 -9.135 11.216 1.00 30.56 285 ASP A O 1
ATOM 2261 N N . VAL A 1 286 ? -42.853 -8.925 10.864 1.00 32.72 286 VAL A N 1
ATOM 2262 C CA . VAL A 1 286 ? -42.457 -9.386 12.196 1.00 32.72 286 VAL A CA 1
ATOM 2263 C C . VAL A 1 286 ? -42.064 -8.159 13.007 1.00 32.72 286 VAL A C 1
ATOM 2265 O O . VAL A 1 286 ? -40.959 -7.630 12.890 1.00 32.72 286 VAL A O 1
ATOM 2268 N N . ALA A 1 287 ? -42.998 -7.712 13.843 1.00 32.19 287 ALA A N 1
ATOM 2269 C CA . ALA A 1 287 ? -42.735 -6.767 14.914 1.00 32.19 287 ALA A CA 1
ATOM 2270 C C . ALA A 1 287 ? -41.672 -7.353 15.860 1.00 32.19 287 ALA A C 1
ATOM 2272 O O . ALA A 1 287 ? -41.923 -8.338 16.555 1.00 32.19 287 ALA A O 1
ATOM 2273 N N . MET A 1 288 ? -40.480 -6.753 15.894 1.00 30.89 288 MET A N 1
ATOM 2274 C CA . MET A 1 288 ? -39.502 -7.040 16.940 1.00 30.89 288 MET A CA 1
ATOM 2275 C C . MET A 1 288 ? -39.852 -6.228 18.184 1.00 30.89 288 MET A C 1
ATOM 2277 O O . MET A 1 288 ? -39.697 -5.011 18.225 1.00 30.89 288 MET A O 1
ATOM 2281 N N . THR A 1 289 ? -40.340 -6.933 19.198 1.00 32.44 289 THR A N 1
ATOM 2282 C CA . THR A 1 289 ? -40.448 -6.470 20.581 1.00 32.44 289 THR A CA 1
ATOM 2283 C C . THR A 1 289 ? -39.092 -6.008 21.116 1.00 32.44 289 THR A C 1
ATOM 2285 O O . THR A 1 289 ? -38.115 -6.756 21.069 1.00 32.44 289 THR A O 1
ATOM 2288 N N . GLU A 1 290 ? -39.066 -4.793 21.667 1.00 32.44 290 GLU A N 1
ATOM 2289 C CA . GLU A 1 290 ? -38.001 -4.262 22.519 1.00 32.44 290 GLU A CA 1
ATOM 2290 C C . GLU A 1 290 ? -37.716 -5.219 23.686 1.00 32.44 290 GLU A C 1
ATOM 2292 O O . GLU A 1 290 ? -38.558 -5.435 24.557 1.00 32.44 290 GLU A O 1
ATOM 2297 N N . ALA A 1 291 ? -36.502 -5.764 23.725 1.00 33.00 291 ALA A N 1
ATOM 2298 C CA . ALA A 1 291 ? -35.916 -6.327 24.930 1.00 33.00 291 ALA A CA 1
ATOM 2299 C C . ALA A 1 291 ? -34.677 -5.494 25.267 1.00 33.00 291 ALA A C 1
ATOM 2301 O O . ALA A 1 291 ? -33.686 -5.502 24.536 1.00 33.00 291 ALA A O 1
ATOM 2302 N N . ALA A 1 292 ? -34.771 -4.738 26.359 1.00 34.41 292 ALA A N 1
ATOM 2303 C CA . ALA A 1 292 ? -33.683 -3.953 26.916 1.00 34.41 292 ALA A CA 1
ATOM 2304 C C . ALA A 1 292 ? -32.489 -4.864 27.252 1.00 34.41 292 ALA A C 1
ATOM 2306 O O . ALA A 1 292 ? -32.568 -5.714 28.137 1.00 34.41 292 ALA A O 1
ATOM 2307 N N . LEU A 1 293 ? -31.380 -4.682 26.537 1.00 35.41 293 LEU A N 1
ATOM 2308 C CA . LEU A 1 293 ? -30.078 -5.234 26.895 1.00 35.41 293 LEU A CA 1
ATOM 2309 C C . LEU A 1 293 ? -29.328 -4.168 27.698 1.00 35.41 293 LEU A C 1
ATOM 2311 O O . LEU A 1 293 ? -28.858 -3.175 27.144 1.00 35.41 293 LEU A O 1
ATOM 2315 N N . GLU A 1 294 ? -29.246 -4.365 29.014 1.00 38.97 294 GLU A N 1
ATOM 2316 C CA . GLU A 1 294 ? -28.349 -3.596 29.878 1.00 38.97 294 GLU A CA 1
ATOM 2317 C C . GLU A 1 294 ? -26.880 -3.786 29.442 1.00 38.97 294 GLU A C 1
ATOM 2319 O O . GLU A 1 294 ? -26.485 -4.894 29.059 1.00 38.97 294 GLU A O 1
ATOM 2324 N N . PRO A 1 295 ? -26.036 -2.740 29.501 1.00 39.34 295 PRO A N 1
ATOM 2325 C CA . PRO A 1 295 ? -24.615 -2.870 29.200 1.00 39.34 295 PRO A CA 1
ATOM 2326 C C . PRO A 1 295 ? -23.881 -3.662 30.301 1.00 39.34 295 PRO A C 1
ATOM 2328 O O . PRO A 1 295 ? -24.187 -3.503 31.484 1.00 39.34 295 PRO A O 1
ATOM 2331 N N . PRO A 1 296 ? -22.872 -4.487 29.956 1.00 40.72 296 PRO A N 1
ATOM 2332 C CA . PRO A 1 296 ? -22.141 -5.275 30.942 1.00 40.72 296 PRO A CA 1
ATOM 2333 C C . PRO A 1 296 ? -21.318 -4.380 31.881 1.00 40.72 296 PRO A C 1
ATOM 2335 O O . PRO A 1 296 ? -20.595 -3.481 31.448 1.00 40.72 296 PRO A O 1
ATOM 2338 N N . ALA A 1 297 ? -21.411 -4.660 33.183 1.00 41.38 297 ALA A N 1
ATOM 2339 C CA . ALA A 1 297 ? -20.675 -3.963 34.231 1.00 41.38 297 ALA A CA 1
ATOM 2340 C C . ALA A 1 297 ? -19.153 -4.195 34.128 1.00 41.38 297 ALA A C 1
ATOM 2342 O O . ALA A 1 297 ? -18.679 -5.327 34.017 1.00 41.38 297 ALA A O 1
ATOM 2343 N N . LEU A 1 298 ? -18.386 -3.106 34.218 1.00 43.47 298 LEU A N 1
ATOM 2344 C CA . LEU A 1 298 ? -16.925 -3.113 34.337 1.00 43.47 298 LEU A CA 1
ATOM 2345 C C . LEU A 1 298 ? -16.482 -3.728 35.682 1.00 43.47 298 LEU A C 1
ATOM 2347 O O . LEU A 1 298 ? -17.050 -3.382 36.723 1.00 43.47 298 LEU A O 1
ATOM 2351 N N . PRO A 1 299 ? -15.441 -4.583 35.715 1.00 43.94 299 PRO A N 1
ATOM 2352 C CA . PRO A 1 299 ? -14.927 -5.128 36.966 1.00 43.94 299 PRO A CA 1
ATOM 2353 C C . PRO A 1 299 ? -14.204 -4.050 37.787 1.00 43.94 299 PRO A C 1
ATOM 2355 O O . PRO A 1 299 ? -13.322 -3.344 37.299 1.00 43.94 299 PRO A O 1
ATOM 2358 N N . SER A 1 300 ? -14.573 -3.942 39.064 1.00 45.53 300 SER A N 1
ATOM 2359 C CA . SER A 1 300 ? -13.946 -3.047 40.042 1.00 45.53 300 SER A CA 1
ATOM 2360 C C . SER A 1 300 ? -12.517 -3.494 40.407 1.00 45.53 300 SER A C 1
ATOM 2362 O O . SER A 1 300 ? -12.229 -4.695 40.409 1.00 45.53 300 SER A O 1
ATOM 2364 N N . PRO A 1 301 ? -11.613 -2.564 40.771 1.00 36.59 301 PRO A N 1
ATOM 2365 C CA . PRO A 1 301 ? -10.230 -2.888 41.108 1.00 36.59 301 PRO A CA 1
ATOM 2366 C C . PRO A 1 301 ? -10.142 -3.642 42.443 1.00 36.59 301 PRO A C 1
ATOM 2368 O O . PRO A 1 301 ? -10.652 -3.190 43.471 1.00 36.59 301 PRO A O 1
ATOM 2371 N N . LYS A 1 302 ? -9.459 -4.794 42.441 1.00 40.78 302 LYS A N 1
ATOM 2372 C CA . LYS A 1 302 ? -9.138 -5.541 43.664 1.00 40.78 302 LYS A CA 1
ATOM 2373 C C . LYS A 1 302 ? -8.110 -4.757 44.486 1.00 40.78 302 LYS A C 1
ATOM 2375 O O . LYS A 1 302 ? -7.000 -4.508 44.022 1.00 40.78 302 LYS A O 1
ATOM 2380 N N . LYS A 1 303 ? -8.486 -4.382 45.713 1.00 36.25 303 LYS A N 1
ATOM 2381 C CA . LYS A 1 303 ? -7.555 -3.933 46.760 1.00 36.25 303 LYS A CA 1
ATOM 2382 C C . LYS A 1 303 ? -6.627 -5.090 47.144 1.00 36.25 303 LYS A C 1
ATOM 2384 O O . LYS A 1 303 ? -7.063 -6.238 47.198 1.00 36.25 303 LYS A O 1
ATOM 2389 N N . GLY A 1 304 ? -5.356 -4.753 47.347 1.00 32.88 304 GLY A N 1
ATOM 2390 C CA . GLY A 1 304 ? -4.253 -5.689 47.523 1.00 32.88 304 GLY A CA 1
ATOM 2391 C C . GLY A 1 304 ? -4.285 -6.531 48.797 1.00 32.88 304 GLY A C 1
ATOM 2392 O O . GLY A 1 304 ? -5.037 -6.275 49.734 1.00 32.88 304 GLY A O 1
ATOM 2393 N N . SER A 1 305 ? -3.395 -7.519 48.797 1.00 35.12 305 SER A N 1
ATOM 2394 C CA . SER A 1 305 ? -2.810 -8.125 49.989 1.00 35.12 305 SER A CA 1
ATOM 2395 C C . SER A 1 305 ? -1.322 -8.363 49.710 1.00 35.12 305 SER A C 1
ATOM 2397 O O . SER A 1 305 ? -0.956 -8.920 48.678 1.00 35.12 305 SER A O 1
ATOM 2399 N N . ASP A 1 306 ? -0.523 -7.812 50.618 1.00 36.25 306 ASP A N 1
ATOM 2400 C CA . ASP A 1 306 ? 0.789 -8.235 51.104 1.00 36.25 306 ASP A CA 1
ATOM 2401 C C . ASP A 1 306 ? 1.977 -8.349 50.134 1.00 36.25 306 ASP A C 1
ATOM 2403 O O . ASP A 1 306 ? 2.259 -9.377 49.522 1.00 36.25 306 ASP A O 1
ATOM 2407 N N . LEU A 1 307 ? 2.764 -7.260 50.124 1.00 35.06 307 LEU A N 1
ATOM 2408 C CA . LEU A 1 307 ? 4.210 -7.299 49.918 1.00 35.06 307 LEU A CA 1
ATOM 2409 C C . LEU A 1 307 ? 4.846 -8.163 51.014 1.00 35.06 307 LEU A C 1
ATOM 2411 O O . LEU A 1 307 ? 4.825 -7.791 52.188 1.00 35.06 307 LEU A O 1
ATOM 2415 N N . GLN A 1 308 ? 5.495 -9.251 50.614 1.00 37.62 308 GLN A N 1
ATOM 2416 C CA . GLN A 1 308 ? 6.478 -9.931 51.443 1.00 37.62 308 GLN A CA 1
ATOM 2417 C C . GLN A 1 308 ? 7.870 -9.501 50.972 1.00 37.62 308 GLN A C 1
ATOM 2419 O O . GLN A 1 308 ? 8.295 -9.786 49.854 1.00 37.62 308 GLN A O 1
ATOM 2424 N N . VAL A 1 309 ? 8.529 -8.731 51.833 1.00 32.47 309 VAL A N 1
ATOM 2425 C CA . VAL A 1 309 ? 9.924 -8.304 51.727 1.00 32.47 309 VAL A CA 1
ATOM 2426 C C . VAL A 1 309 ? 10.811 -9.537 51.906 1.00 32.47 309 VAL A C 1
ATOM 2428 O O . VAL A 1 309 ? 10.683 -10.245 52.904 1.00 32.47 309 VAL A O 1
ATOM 2431 N N . CYS A 1 310 ? 11.702 -9.795 50.952 1.00 35.19 310 CYS A N 1
ATOM 2432 C CA . CYS A 1 310 ? 12.826 -10.705 51.141 1.00 35.19 310 CYS A CA 1
ATOM 2433 C C . CYS A 1 310 ? 14.088 -9.864 51.324 1.00 35.19 310 CYS A C 1
ATOM 2435 O O . CYS A 1 310 ? 14.625 -9.330 50.355 1.00 35.19 310 CYS A O 1
ATOM 2437 N N . ASP A 1 311 ? 14.529 -9.759 52.576 1.00 34.00 311 ASP A N 1
ATOM 2438 C CA . ASP A 1 311 ? 15.897 -9.398 52.929 1.00 34.00 311 ASP A CA 1
ATOM 2439 C C . ASP A 1 311 ? 16.847 -10.528 52.506 1.00 34.00 311 ASP A C 1
ATOM 2441 O O . ASP A 1 311 ? 16.585 -11.710 52.741 1.00 34.00 311 ASP A O 1
ATOM 2445 N N . GLY A 1 312 ? 17.958 -10.151 51.880 1.00 33.06 312 GLY A N 1
ATOM 2446 C CA . GLY A 1 312 ? 19.024 -11.044 51.441 1.00 33.06 312 GLY A CA 1
ATOM 2447 C C . GLY A 1 312 ? 20.286 -10.230 51.188 1.00 33.06 312 GLY A C 1
ATOM 2448 O O . GLY A 1 312 ? 20.507 -9.739 50.087 1.00 33.06 312 GLY A O 1
ATOM 2449 N N . ASP A 1 313 ? 21.037 -10.045 52.265 1.00 36.72 313 ASP A N 1
ATOM 2450 C CA . ASP A 1 313 ? 22.227 -9.215 52.418 1.00 36.72 313 ASP A CA 1
ATOM 2451 C C . ASP A 1 313 ? 23.518 -9.930 51.944 1.00 36.72 313 ASP A C 1
ATOM 2453 O O . ASP A 1 313 ? 23.538 -11.156 51.811 1.00 36.72 313 ASP A O 1
ATOM 2457 N N . PHE A 1 314 ? 24.597 -9.142 51.812 1.00 34.72 314 PHE A N 1
ATOM 2458 C CA . PHE A 1 314 ? 26.016 -9.468 51.529 1.00 34.72 314 PHE A CA 1
ATOM 2459 C C . PHE A 1 314 ? 26.425 -9.740 50.062 1.00 34.72 314 PHE A C 1
ATOM 2461 O O . PHE A 1 314 ? 25.879 -10.603 49.391 1.00 34.72 314 PHE A O 1
ATOM 2468 N N . GLY A 1 315 ? 27.469 -9.118 49.502 1.00 35.47 315 GLY A N 1
ATOM 2469 C CA . GLY A 1 315 ? 28.454 -8.176 50.031 1.00 35.47 315 GLY A CA 1
ATOM 2470 C C . GLY A 1 315 ? 29.676 -8.092 49.097 1.00 35.47 315 GLY A C 1
ATOM 2471 O O . GLY A 1 315 ? 30.031 -9.096 48.484 1.00 35.47 315 GLY A O 1
ATOM 2472 N N . LEU A 1 316 ? 30.297 -6.901 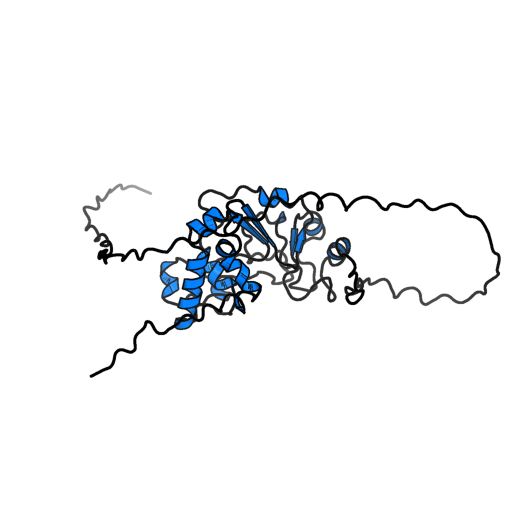49.087 1.00 38.31 316 LEU A N 1
ATOM 2473 C CA . LEU A 1 316 ? 31.582 -6.480 48.485 1.00 38.31 316 LEU A CA 1
ATOM 2474 C C . LEU A 1 316 ? 31.696 -6.418 46.951 1.00 38.31 316 LEU A C 1
ATOM 2476 O O . LEU A 1 316 ? 31.713 -7.469 46.279 1.00 38.31 316 LEU A O 1
#

Secondary structure (DSSP, 8-state):
------GGG----PPPTTGGGSGGGGGGGHHHHSTT--SEEEEE-TTEEE-S-HHHHHTSPPPTT--EEEEES---S-TTS-----BHHHHB-TTSGGGGGGT--TTPBPEEEEEEEEEHHHHHHTTHHHHHHHHHHHHHHH--BSS-SSHHHHHHHHTTS-EEPPGGG-B--TTSSSS--S-HHHHHH-SEEE--SS--TTTS--TTHHHHHTTPPPPTTS---PPP---S-SSS-------------------------SS-SSS--------------------------PPPPPPPPPPP------------

Mean predicted aligned error: 16.51 Å

Solvent-accessible surface area (backbone atoms only — not comparable to full-atom values): 20654 Å² total; per-residue (Å²): 138,82,81,80,76,70,82,80,73,71,70,70,79,63,61,55,81,82,57,46,67,48,68,72,46,43,72,55,40,44,55,74,77,42,66,87,53,51,56,64,44,72,46,73,50,94,57,55,47,78,72,47,66,66,67,59,64,52,64,53,86,62,56,89,85,35,30,22,31,32,34,67,28,41,69,55,81,28,95,90,46,96,58,45,42,51,30,37,60,74,43,35,47,77,84,39,77,90,49,62,88,69,73,74,54,61,82,38,58,30,70,39,86,50,50,37,36,33,34,34,49,44,41,50,76,66,41,34,43,63,45,18,52,50,44,52,57,49,28,76,77,67,57,36,50,74,59,90,70,47,62,57,28,47,48,66,40,44,59,99,30,61,42,78,39,63,64,47,65,54,40,62,54,40,1,64,43,67,54,76,52,65,57,69,66,56,64,70,72,30,30,20,40,28,37,46,61,83,25,32,49,55,70,48,76,22,40,69,30,73,63,56,58,77,71,62,75,81,49,92,81,66,83,62,75,59,44,72,81,88,64,93,78,82,87,87,85,88,84,80,85,89,82,86,89,85,89,87,85,85,91,84,89,83,84,92,81,86,87,88,80,89,93,84,88,86,86,84,86,80,82,90,81,77,92,85,84,83,84,90,78,82,88,77,87,76,83,80,79,89,73,90,77,78,80,85,82,79,84,76,85,82,80,87,81,81,90,79,84,81,89,84,83,88,82,136

Nearest PDB structures (foldseek):
  6u4b-assembly1_A  TM=6.779E-01  e=1.115E-07  Klebsiella pneumoniae
  4cjb-assembly4_D  TM=5.195E-01  e=6.592E-03  Bacteroides ovatus
  5cmj-assembly1_A  TM=5.869E-01  e=5.642E-02  Homo sapiens

pLDDT: mean 71.93, std 27.86, range [25.89, 98.19]

Sequence (316 aa):
MSSILDLDDLVLQVPPFRTAFQLPYAKLYLGRLLPALRGPVVVLDDDVIVQGDISELASLPIPDGSIGLFSKDCDSVSRRYNTAGSRYHQLLDLSRSSLRDLGLESNECALNLGVFVVRMADWVRQNVTEMAENWIRANLREKIFKREGPLGPLLLALHNKTSLLDPQWHVRNLGVTPGSQYSRLFVTSAKLLQWSGRFKPWNARSPYSDIWHRYFVPDPTGRFRPASHGGGAASLMSGQRSQRPTAAQPDRRLNMLDERVIFRDSFDKASPSTAMEPDEDPIQDVAMTEAALEPPALPSPKKGSDLQVCDGDFGL